Protein AF-A0A7S1PAN4-F1 (afdb_monomer)

Nearest PDB structures (foldseek):
  5nwa-assembly1_A-2  TM=8.758E-01  e=2.807E-17  Homo sapiens
  8uv1-assembly2_B  TM=8.733E-01  e=6.248E-17  Homo sapiens
  1rg2-assembly2_B  TM=8.601E-01  e=4.319E-17  Homo sapiens
  1rg1-assembly2_B  TM=8.625E-01  e=3.724E-16  Homo sapiens
  1rgt-assembly1_A  TM=8.377E-01  e=1.962E-15  Homo sapiens

Solvent-accessible surface area (backbone atoms only — not comparable to full-atom values): 18438 Å² total; per-residue (Å²): 107,48,89,70,56,54,74,83,36,42,30,38,41,39,35,26,55,47,77,38,60,69,59,50,42,70,64,22,58,54,62,39,71,17,54,35,39,40,39,40,30,38,42,40,91,85,42,75,76,29,37,55,48,46,52,49,50,45,51,48,42,44,69,59,28,34,70,55,68,19,49,70,46,78,44,60,41,82,66,67,81,98,56,93,71,76,49,70,60,28,38,37,39,35,36,36,97,62,29,36,35,48,33,42,40,71,45,49,50,40,71,70,45,72,67,81,51,95,66,55,76,48,75,50,78,25,43,50,57,62,96,85,54,83,76,68,82,30,77,50,10,54,50,36,52,51,48,53,33,52,53,49,61,68,45,46,90,51,76,62,53,49,60,55,56,69,48,37,41,36,47,78,51,90,62,78,82,76,49,74,71,80,89,50,89,75,94,52,95,59,77,100,46,80,72,81,59,82,71,41,44,66,32,41,61,46,19,46,22,54,54,38,32,75,40,83,69,67,83,67,60,88,78,50,66,50,77,47,74,57,55,57,52,62,82,41,39,52,70,57,51,43,54,53,46,24,26,75,46,20,24,52,93,40,74,74,37,74,62,83,57,52,56,35,39,35,39,70,44,73,66,56,34,53,72,38,97,59,18,63,70,54,44,76,73,46,50,67,53,78,74,32,55,27,35,32,35,84,90,80,72,46,73,40,72,62,63,91,77,25,74,38,68,60,79,60,49,50,102,85,65,49,118

Organism: NCBI:txid1169539

Mean predicted aligned error: 7.08 Å

Radius of gyration: 21.43 Å; Cα contacts (8 Å, |Δi|>4): 530; chains: 1; bounding box: 51×50×58 Å

Foldseek 3Di:
DQVALDDQFQEKEWEAADAPLVVVCVSRVSLLVHQEYEYEYQLDPPDPVSVVRLVVVVVSCCVRRVVSNHHYHRDYFDDDPPDPDTRHWTWMWTHDPFWIKTKGKNFGNDPVSPPFDDMDIDIDIFTFDDPPDDQLDDPQQVQQLVLVLVVCVLGDPNDCVNVVSVRTRSNVPPDHDAAAHPPDPDPDDDDPDPPPDPVQLNHDLSVLLVVQQPDDDDPPLLPDEAEAEDLAFDAAAPVVLQVSQQSVSAYVVRSGDGSPGHYAYEDADLVCQQPGPCHVVSNVSRHYDPNRQWYAYPVVRDTHGDPVRRYDHPDPQDVPGHD

Sequence (323 aa):
IRDVIDGPAEEMLICCMRFDLPWLVSECPVMQTMRHITILTGDTHNMPRRILRLESLRRSADDMLASSGATVAVEAVPLPKGTHSTFHPKLILLAYADRIRVCITSANFLYDEWWKKNQTVYVQDFPRKQEDGAELRSSLGEDMEDQLSAFIGATTKADDWCDKIKAFDYSTAIGQIVASVPSVEGNHVCSNKTVVGPSVNRWGHMRLRHLLRHQADPQNMADFSVVCQVSSIGSLDADWIEEFLSSLCSSGSHPQIKADIPWQLVLPTEHEVRTSLEGWPGGSSIKVARESLQIADKADKSERDLPRGALHRWGTHDVDGRQ

Secondary structure (DSSP, 8-state):
-TTTS-SS--EEEEEES-B-HHHHHHH-GGGGG-SEEEEEE---TTSHHHHHHHHHHHHHHHHHTGGGT-EEEEEEPPPPTTS-------EEEEE-SSEEEEEEESS-BSGGGGTSS---EEEEEEEBPPTTS-----HHHHHHHHHHHHHHHHHS--TTHHHHHHTB--TT--S---------TTTS--SSS---SGGGGGSHHHHHHHHHTTSPPPTTGGG--EEEE-SB---EEHHHHHHHHHHHT--SS-SS--S-S-EEEEE--HHHHHTSTT-GGGGGG-B--SGGGEEEETTTTEEEEPPTT-EEETT---TTS--

InterPro domains:
  IPR010347 Tyrosyl-DNA phosphodiesterase I [PF06087] (3-316)
  IPR010347 Tyrosyl-DNA phosphodiesterase I [PTHR12415] (1-291)

Structure (mmCIF, N/CA/C/O backbone):
data_AF-A0A7S1PAN4-F1
#
_entry.id   AF-A0A7S1PAN4-F1
#
loop_
_atom_site.group_PDB
_atom_site.id
_atom_site.type_symbol
_atom_site.label_atom_id
_atom_site.label_alt_id
_atom_site.label_comp_id
_atom_site.label_asym_id
_atom_site.label_entity_id
_atom_site.label_seq_id
_atom_site.pdbx_PDB_ins_code
_atom_site.Cartn_x
_atom_site.Cartn_y
_atom_site.Cartn_z
_atom_site.occupancy
_atom_site.B_iso_or_equiv
_atom_site.auth_seq_id
_atom_site.auth_comp_id
_atom_site.auth_asym_id
_atom_site.auth_atom_id
_atom_site.pdbx_PDB_model_num
ATOM 1 N N . ILE A 1 1 ? -13.439 -2.662 -1.481 1.00 95.25 1 ILE A N 1
ATOM 2 C CA . ILE A 1 1 ? -13.178 -1.912 -0.227 1.00 95.25 1 ILE A CA 1
ATOM 3 C C . ILE A 1 1 ? -14.200 -2.218 0.865 1.00 95.25 1 ILE A C 1
ATOM 5 O O . ILE A 1 1 ? -13.772 -2.423 1.993 1.00 95.25 1 ILE A O 1
ATOM 9 N N . ARG A 1 2 ? -15.502 -2.318 0.541 1.00 95.81 2 ARG A N 1
ATOM 10 C CA . ARG A 1 2 ? -16.558 -2.648 1.515 1.00 95.81 2 ARG A CA 1
ATOM 11 C C . ARG A 1 2 ? -16.276 -3.928 2.299 1.00 95.81 2 ARG A C 1
ATOM 13 O O . ARG A 1 2 ? -16.381 -3.906 3.506 1.00 95.81 2 ARG A O 1
ATOM 20 N N . ASP A 1 3 ? -15.786 -4.976 1.639 1.00 95.56 3 ASP A N 1
ATOM 21 C CA . ASP A 1 3 ? -15.448 -6.249 2.307 1.00 95.56 3 ASP A CA 1
ATOM 22 C C . ASP A 1 3 ? -14.248 -6.149 3.272 1.00 95.56 3 ASP A C 1
ATOM 24 O O . ASP A 1 3 ? -14.015 -7.028 4.101 1.00 95.56 3 ASP A O 1
ATOM 28 N N . VAL A 1 4 ? -13.447 -5.084 3.149 1.00 97.25 4 VAL A N 1
ATOM 29 C CA . VAL A 1 4 ? -12.265 -4.849 3.986 1.00 97.25 4 VAL A CA 1
ATOM 30 C C . VAL A 1 4 ? -12.638 -4.032 5.216 1.00 97.25 4 VAL A C 1
ATOM 32 O O . VAL A 1 4 ? -12.341 -4.463 6.330 1.00 97.25 4 VAL A O 1
ATOM 35 N N . ILE A 1 5 ? -13.267 -2.870 5.005 1.00 97.94 5 ILE A N 1
ATOM 36 C CA . ILE A 1 5 ? -13.736 -1.967 6.061 1.00 97.94 5 ILE A CA 1
ATOM 37 C C . ILE A 1 5 ? -15.179 -2.352 6.396 1.00 97.94 5 ILE A C 1
ATOM 39 O O . ILE A 1 5 ? -16.130 -1.725 5.933 1.00 97.94 5 ILE A O 1
ATOM 43 N N . ASP A 1 6 ? -15.307 -3.412 7.187 1.00 93.81 6 ASP A N 1
ATOM 44 C CA . ASP A 1 6 ? -16.585 -3.998 7.593 1.00 93.81 6 ASP A CA 1
ATOM 45 C C . ASP A 1 6 ? -16.545 -4.475 9.051 1.00 93.81 6 ASP A C 1
ATOM 47 O O . ASP A 1 6 ? -15.476 -4.609 9.658 1.00 93.81 6 ASP A O 1
ATOM 51 N N . GLY A 1 7 ? -17.716 -4.793 9.597 1.00 92.12 7 GLY A N 1
ATOM 52 C CA . GLY A 1 7 ? -17.899 -5.352 10.928 1.00 92.12 7 GLY A CA 1
ATOM 53 C C . GLY A 1 7 ? -17.675 -4.333 12.049 1.00 92.12 7 GLY A C 1
ATOM 54 O O . GLY A 1 7 ? -17.364 -3.174 11.794 1.00 92.12 7 GLY A O 1
ATOM 55 N N . PRO A 1 8 ? -17.811 -4.748 13.319 1.00 95.00 8 PRO A N 1
ATOM 56 C CA . PRO A 1 8 ? -17.758 -3.848 14.469 1.00 95.00 8 PRO A CA 1
ATOM 57 C C . PRO A 1 8 ? -16.310 -3.473 14.831 1.00 95.00 8 PRO A C 1
ATOM 59 O O . PRO A 1 8 ? -15.840 -3.754 15.932 1.00 95.00 8 PRO A O 1
ATOM 62 N N . ALA A 1 9 ? -15.568 -2.904 13.881 1.00 96.75 9 ALA A N 1
ATOM 63 C CA . ALA A 1 9 ? -14.262 -2.320 14.141 1.00 96.75 9 ALA A CA 1
ATOM 64 C C . ALA A 1 9 ? -14.441 -1.103 15.057 1.00 96.75 9 ALA A C 1
ATOM 66 O O . ALA A 1 9 ? -15.291 -0.246 14.819 1.00 96.75 9 ALA A O 1
ATOM 67 N N . GLU A 1 10 ? -13.645 -1.041 16.117 1.00 97.06 10 GLU A N 1
ATOM 68 C CA . GLU A 1 10 ? -13.692 0.041 17.095 1.00 97.06 10 GLU A CA 1
ATOM 69 C C . GLU A 1 10 ? -12.834 1.219 16.638 1.00 97.06 10 GLU A C 1
ATOM 71 O O . GLU A 1 10 ? -13.210 2.375 16.830 1.00 97.06 10 GLU A O 1
ATOM 76 N N . GLU A 1 11 ? -11.679 0.934 16.035 1.00 97.25 11 GLU A N 1
ATOM 77 C CA . GLU A 1 11 ? -10.699 1.950 15.655 1.00 97.25 11 GLU A CA 1
ATOM 78 C C . GLU A 1 11 ? -10.067 1.656 14.300 1.00 97.25 11 GLU A C 1
ATOM 80 O O . GLU A 1 11 ? -9.916 0.495 13.907 1.00 97.25 11 GLU A O 1
ATOM 85 N N . MET A 1 12 ? -9.644 2.711 13.603 1.00 97.75 12 MET A N 1
ATOM 86 C CA . MET A 1 12 ? -9.008 2.591 12.296 1.00 97.75 12 MET A CA 1
ATOM 87 C C . MET A 1 12 ? -7.803 3.515 12.145 1.00 97.75 12 MET A C 1
ATOM 89 O O . MET A 1 12 ? -7.895 4.707 12.422 1.00 97.75 12 MET A O 1
ATOM 93 N N . LEU A 1 13 ? -6.703 2.986 11.610 1.00 97.44 13 LEU A N 1
ATOM 94 C CA . LEU A 1 13 ? -5.655 3.779 10.975 1.00 97.44 13 LEU A CA 1
ATOM 95 C C . LEU A 1 13 ? -5.704 3.518 9.482 1.00 97.44 13 LEU A C 1
ATOM 97 O O . LEU A 1 13 ? -5.628 2.375 9.037 1.00 97.44 13 LEU A O 1
ATOM 101 N N . ILE A 1 14 ? -5.806 4.583 8.701 1.00 97.50 14 ILE A N 1
ATOM 102 C CA . ILE A 1 14 ? -5.807 4.512 7.246 1.00 97.50 14 ILE A CA 1
ATOM 103 C C . ILE A 1 14 ? -4.768 5.475 6.693 1.00 97.50 14 ILE A C 1
ATOM 105 O O . ILE A 1 14 ? -4.749 6.660 7.025 1.00 97.50 14 ILE A O 1
ATOM 109 N N . CYS A 1 15 ? -3.878 4.974 5.843 1.00 95.19 15 CYS A N 1
ATOM 110 C CA . CYS A 1 15 ? -2.859 5.791 5.208 1.00 95.19 15 CYS A CA 1
ATOM 111 C C . CYS A 1 15 ? -2.956 5.694 3.691 1.00 95.19 15 CYS A C 1
ATOM 113 O O . CYS A 1 15 ? -3.208 4.620 3.150 1.00 95.19 15 CYS A O 1
ATOM 115 N N . CYS A 1 16 ? -2.821 6.828 3.004 1.00 95.38 16 CYS A N 1
ATOM 116 C CA . CYS A 1 16 ? -2.840 6.885 1.546 1.00 95.38 16 CYS A CA 1
ATOM 117 C C . CYS A 1 16 ? -2.263 8.198 1.028 1.00 95.38 16 CYS A C 1
ATOM 119 O O . CYS A 1 16 ? -2.246 9.221 1.709 1.00 95.38 16 CYS A O 1
ATOM 121 N N . MET A 1 17 ? -1.872 8.205 -0.242 1.00 90.88 17 MET A N 1
ATOM 122 C CA . MET A 1 17 ? -1.506 9.434 -0.946 1.00 90.88 17 MET A CA 1
ATOM 123 C C . MET A 1 17 ? -2.719 10.317 -1.293 1.00 90.88 17 MET A C 1
ATOM 125 O O . MET A 1 17 ? -2.590 11.536 -1.405 1.00 90.88 17 MET A O 1
ATOM 129 N N . ARG A 1 18 ? -3.886 9.714 -1.550 1.00 92.56 18 ARG A N 1
ATOM 130 C CA . ARG A 1 18 ? -5.089 10.383 -2.061 1.00 92.56 18 ARG A CA 1
ATOM 131 C C . ARG A 1 18 ? -6.337 9.788 -1.422 1.00 92.56 18 ARG A C 1
ATOM 133 O O . ARG A 1 18 ? -6.465 8.570 -1.362 1.00 92.56 18 ARG A O 1
ATOM 140 N N . PHE A 1 19 ? -7.245 10.672 -1.022 1.00 95.69 19 PHE A N 1
ATOM 141 C CA . PHE A 1 19 ? -8.528 10.339 -0.418 1.00 95.69 19 PHE A CA 1
ATOM 142 C C . PHE A 1 19 ? -9.654 11.117 -1.098 1.00 95.69 19 PHE A C 1
ATOM 144 O O . PHE A 1 19 ? -9.526 12.321 -1.329 1.00 95.69 19 PHE A O 1
ATOM 151 N N . ASP A 1 20 ? -10.753 10.423 -1.350 1.00 96.56 20 ASP A N 1
ATOM 152 C CA . ASP A 1 20 ? -12.105 10.949 -1.478 1.00 96.56 20 ASP A CA 1
ATOM 153 C C . ASP A 1 20 ? -12.890 10.389 -0.288 1.00 96.56 20 ASP A C 1
ATOM 155 O O . ASP A 1 20 ? -13.402 9.268 -0.318 1.00 96.56 20 ASP A O 1
ATOM 159 N N . LEU A 1 21 ? -12.862 11.129 0.824 1.00 97.25 21 LEU A N 1
ATOM 160 C CA . LEU A 1 21 ? -13.450 10.666 2.077 1.00 97.25 21 LEU A CA 1
ATOM 161 C C . LEU A 1 21 ? -14.985 10.577 2.016 1.00 97.25 21 LEU A C 1
ATOM 163 O O . LEU A 1 21 ? -15.505 9.577 2.507 1.00 97.25 21 LEU A O 1
ATOM 167 N N . PRO A 1 22 ? -15.715 11.521 1.384 1.00 97.94 22 PRO A N 1
ATOM 168 C CA . PRO A 1 22 ? -17.153 11.367 1.176 1.00 97.94 22 PRO A CA 1
ATOM 169 C C . PRO A 1 22 ? -17.536 10.080 0.453 1.00 97.94 22 PRO A C 1
ATOM 171 O O . PRO A 1 22 ? -18.434 9.368 0.906 1.00 97.94 22 PRO A O 1
ATOM 174 N N . TRP A 1 23 ? -16.827 9.744 -0.628 1.00 97.94 23 TRP A N 1
ATOM 175 C CA . TRP A 1 23 ? -17.025 8.468 -1.305 1.00 97.94 23 TRP A CA 1
ATOM 176 C C . TRP A 1 23 ? -16.707 7.285 -0.383 1.00 97.94 23 TRP A C 1
ATOM 178 O O . TRP A 1 23 ? -17.530 6.384 -0.241 1.00 97.94 23 TRP A O 1
ATOM 188 N N . LEU A 1 24 ? -15.550 7.298 0.285 1.00 98.06 24 LEU A N 1
ATOM 189 C CA . LEU A 1 24 ? -15.124 6.187 1.137 1.00 98.06 24 LEU A CA 1
ATOM 190 C C . LEU A 1 24 ? -16.111 5.917 2.286 1.00 98.06 24 LEU A C 1
ATOM 192 O O . LEU A 1 24 ? -16.438 4.762 2.538 1.00 98.06 24 LEU A O 1
ATOM 196 N N . VAL A 1 25 ? -16.622 6.960 2.946 1.00 97.88 25 VAL A N 1
ATOM 197 C CA . VAL A 1 25 ? -17.630 6.828 4.014 1.00 97.88 25 VAL A CA 1
ATOM 198 C C . VAL A 1 25 ? -18.965 6.341 3.456 1.00 97.88 25 VAL A C 1
ATOM 200 O O . VAL A 1 25 ? -19.621 5.514 4.081 1.00 97.88 25 VAL A O 1
ATOM 203 N N . SER A 1 26 ? -19.359 6.798 2.263 1.00 97.50 26 SER A N 1
ATOM 204 C CA . SER A 1 26 ? -20.557 6.286 1.589 1.00 97.50 26 SER A CA 1
ATOM 205 C C . SER A 1 26 ? -20.443 4.796 1.253 1.00 97.50 26 SER A C 1
ATOM 207 O O . SER A 1 26 ? -21.444 4.083 1.296 1.00 97.50 26 SER A O 1
ATOM 209 N N . GLU A 1 27 ? -19.254 4.325 0.877 1.00 97.56 27 GLU A N 1
ATOM 210 C CA . GLU A 1 27 ? -18.999 2.911 0.591 1.00 97.56 27 GLU A CA 1
ATOM 211 C C . GLU A 1 27 ? -18.887 2.076 1.868 1.00 97.56 27 GLU A C 1
ATOM 213 O O . GLU A 1 27 ? -19.350 0.936 1.892 1.00 97.56 27 GLU A O 1
ATOM 218 N N . CYS A 1 28 ? -18.316 2.650 2.928 1.00 97.81 28 CYS A N 1
ATOM 219 C CA . CYS A 1 28 ? -18.052 1.987 4.201 1.00 97.81 28 CYS A CA 1
ATOM 220 C C . CYS A 1 28 ? -18.692 2.757 5.378 1.00 97.81 28 CYS A C 1
ATOM 222 O O . CYS A 1 28 ? -17.966 3.328 6.200 1.00 97.81 28 CYS A O 1
ATOM 224 N N . PRO A 1 29 ? -20.037 2.755 5.521 1.00 96.56 29 PRO A N 1
ATOM 225 C CA . PRO A 1 29 ? -20.727 3.523 6.566 1.00 96.56 29 PRO A CA 1
ATOM 226 C C . PRO A 1 29 ? -20.305 3.160 7.994 1.00 96.56 29 PRO A C 1
ATOM 228 O O . PRO A 1 29 ? -20.425 3.973 8.904 1.00 96.56 29 PRO A O 1
ATOM 231 N N . VAL A 1 30 ? -19.757 1.957 8.191 1.00 96.75 30 VAL A N 1
ATOM 232 C CA . VAL A 1 30 ? -19.222 1.491 9.477 1.00 96.75 30 VAL A CA 1
ATOM 233 C C . VAL A 1 30 ? -18.104 2.379 10.033 1.00 96.75 30 VAL A C 1
ATOM 235 O O . VAL A 1 30 ? -17.879 2.415 11.237 1.00 96.75 30 VAL A O 1
ATOM 238 N N . MET A 1 31 ? -17.443 3.178 9.190 1.00 97.94 31 MET A N 1
ATOM 239 C CA . MET A 1 31 ? -16.504 4.201 9.659 1.00 97.94 31 MET A CA 1
ATOM 240 C C . MET A 1 31 ? -17.164 5.185 10.636 1.00 97.94 31 MET A C 1
ATOM 242 O O . MET A 1 31 ? -16.515 5.661 11.559 1.00 97.94 31 MET A O 1
ATOM 246 N N . GLN A 1 32 ? -18.460 5.462 10.486 1.00 97.06 32 GLN A N 1
ATOM 247 C CA . GLN A 1 32 ? -19.187 6.386 11.361 1.00 97.06 32 GLN A CA 1
ATOM 248 C C . GLN A 1 32 ? -19.516 5.787 12.735 1.00 97.06 32 GLN A C 1
ATOM 250 O O . GLN A 1 32 ? -19.945 6.515 13.623 1.00 97.06 32 GLN A O 1
ATOM 255 N N . THR A 1 33 ? -19.319 4.477 12.927 1.00 96.69 33 THR A N 1
ATOM 256 C CA . THR A 1 33 ? -19.544 3.802 14.216 1.00 96.69 33 THR A CA 1
ATOM 257 C C . THR A 1 33 ? -18.261 3.622 15.028 1.00 96.69 33 THR A C 1
ATOM 259 O O . THR A 1 33 ? -18.319 3.148 16.160 1.00 96.6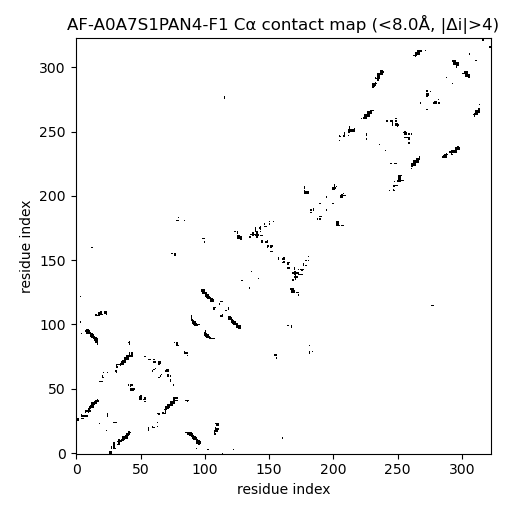9 33 THR A O 1
ATOM 262 N N . MET A 1 34 ? -17.101 3.958 14.457 1.00 97.44 34 MET A N 1
ATOM 263 C CA . MET A 1 34 ? -15.799 3.817 15.111 1.00 97.44 34 MET A CA 1
ATOM 264 C C . MET A 1 34 ? -15.589 4.917 16.154 1.00 97.44 34 MET A C 1
ATOM 266 O O . MET A 1 34 ? -15.971 6.066 15.948 1.00 97.44 34 MET A O 1
ATOM 270 N N . ARG A 1 35 ? -14.915 4.593 17.261 1.00 96.62 35 ARG A N 1
ATOM 271 C CA . ARG A 1 35 ? -14.595 5.574 18.312 1.00 96.62 35 ARG A CA 1
ATOM 272 C C . ARG A 1 35 ? -13.376 6.432 17.977 1.00 96.62 35 ARG A C 1
ATOM 274 O O . ARG A 1 35 ? -13.271 7.551 18.474 1.00 96.62 35 ARG A O 1
ATOM 281 N N . HIS A 1 36 ? -12.444 5.908 17.180 1.00 96.00 36 HIS A N 1
ATOM 282 C CA . HIS A 1 36 ? -11.197 6.593 16.850 1.00 96.00 36 HIS A CA 1
ATOM 283 C C . HIS A 1 36 ? -10.741 6.287 15.421 1.00 96.00 36 HIS A C 1
ATOM 285 O O . HIS A 1 36 ? -10.669 5.124 15.022 1.00 96.00 36 HIS A O 1
ATOM 291 N N . ILE A 1 37 ? -10.429 7.331 14.650 1.00 97.12 37 ILE A N 1
ATOM 292 C CA . ILE A 1 37 ? -9.931 7.209 13.278 1.00 97.12 37 ILE A CA 1
ATOM 293 C C . ILE A 1 37 ? -8.698 8.095 13.083 1.00 97.12 37 ILE A C 1
ATOM 295 O O . ILE A 1 37 ? -8.768 9.317 13.192 1.00 97.12 37 ILE A O 1
ATOM 299 N N . THR A 1 38 ? -7.581 7.482 12.704 1.00 96.19 38 THR A N 1
ATOM 300 C CA . THR A 1 38 ? -6.344 8.165 12.316 1.00 96.19 38 THR A CA 1
ATOM 301 C C . THR A 1 38 ? -6.168 8.092 10.798 1.00 96.19 38 THR A C 1
ATOM 303 O O . THR A 1 38 ? -6.075 7.010 10.221 1.00 96.19 38 THR A O 1
ATOM 306 N N . ILE A 1 39 ? -6.095 9.242 10.130 1.00 96.12 39 ILE A N 1
ATOM 307 C CA . ILE A 1 39 ? -5.879 9.372 8.687 1.00 96.12 39 ILE A CA 1
ATOM 308 C C . ILE A 1 39 ? -4.489 9.963 8.443 1.00 96.12 39 ILE A C 1
ATOM 310 O O . ILE A 1 39 ? -4.237 11.125 8.762 1.00 96.12 39 ILE A O 1
ATOM 314 N N . LEU A 1 40 ? -3.601 9.184 7.826 1.00 94.44 40 LEU A N 1
ATOM 315 C CA . LEU A 1 40 ? -2.251 9.618 7.459 1.00 94.44 40 LEU A CA 1
ATOM 316 C C . LEU A 1 40 ? -2.168 9.918 5.956 1.00 94.44 40 LEU A C 1
ATOM 318 O O . LEU A 1 40 ? -2.508 9.077 5.119 1.00 94.44 40 LEU A O 1
ATOM 322 N N . THR A 1 41 ? -1.681 11.106 5.595 1.00 92.38 41 THR A N 1
ATOM 323 C CA . THR A 1 41 ? -1.583 11.544 4.194 1.00 92.38 41 THR A CA 1
ATOM 324 C C . THR A 1 41 ? -0.227 12.140 3.831 1.00 92.38 41 THR A C 1
ATOM 326 O O . THR A 1 41 ? 0.471 12.727 4.653 1.00 92.38 41 THR A O 1
ATOM 329 N N . GLY A 1 42 ? 0.139 12.013 2.554 1.00 84.75 42 GLY A N 1
ATOM 330 C CA . GLY A 1 42 ? 1.328 12.631 1.962 1.00 84.75 42 GLY A CA 1
ATOM 331 C C . GLY A 1 42 ? 1.163 14.077 1.521 1.00 84.75 42 GLY A C 1
ATOM 332 O O . GLY A 1 42 ? 2.112 14.665 0.995 1.00 84.75 42 GLY A O 1
ATOM 333 N N . ASP A 1 43 ? -0.038 14.640 1.643 1.00 82.88 43 ASP A N 1
ATOM 334 C CA . ASP A 1 43 ? -0.288 16.019 1.247 1.00 82.88 43 ASP A CA 1
ATOM 335 C C . ASP A 1 43 ? 0.361 16.987 2.247 1.00 82.88 43 ASP A C 1
ATOM 337 O O . ASP A 1 43 ? -0.092 17.186 3.368 1.00 82.88 43 ASP A O 1
ATOM 341 N N . THR A 1 44 ? 1.475 17.576 1.816 1.00 71.69 44 THR A N 1
ATOM 342 C CA . THR A 1 44 ? 2.343 18.446 2.612 1.00 71.69 44 THR A CA 1
ATOM 343 C C . THR A 1 44 ? 1.929 19.917 2.581 1.00 71.69 44 THR A C 1
ATOM 345 O O . THR A 1 44 ? 1.318 20.410 1.631 1.00 71.69 44 THR A O 1
ATOM 348 N N . HIS A 1 45 ? 2.399 20.671 3.576 1.00 66.50 45 HIS A N 1
ATOM 349 C CA . HIS A 1 45 ? 2.166 22.114 3.723 1.00 66.50 45 HIS A CA 1
ATOM 350 C C . HIS A 1 45 ? 2.974 23.021 2.773 1.00 66.50 45 HIS A C 1
ATOM 352 O O . HIS A 1 45 ? 3.011 24.230 2.966 1.00 66.50 45 HIS A O 1
ATOM 358 N N . ASN A 1 46 ? 3.673 22.473 1.776 1.00 72.00 46 ASN A N 1
ATOM 359 C CA . ASN A 1 46 ? 4.633 23.231 0.959 1.00 72.00 46 ASN A CA 1
ATOM 360 C C . ASN A 1 46 ? 4.149 23.550 -0.464 1.00 72.00 46 ASN A C 1
ATOM 362 O O . ASN A 1 46 ? 4.824 24.290 -1.171 1.00 72.00 46 ASN A O 1
ATOM 366 N N . MET A 1 47 ? 2.999 23.017 -0.891 1.00 79.88 47 MET A N 1
ATOM 367 C CA . MET A 1 47 ? 2.430 23.271 -2.219 1.00 79.88 47 MET A CA 1
ATOM 368 C C . MET A 1 47 ? 0.957 23.677 -2.082 1.00 79.88 47 MET A C 1
ATOM 370 O O . MET A 1 47 ? 0.198 22.908 -1.488 1.00 79.88 47 MET A O 1
ATOM 374 N N . PRO A 1 48 ? 0.494 24.796 -2.682 1.00 86.38 48 PRO A N 1
ATOM 375 C CA . PRO A 1 48 ? -0.884 25.281 -2.519 1.00 86.38 48 PRO A CA 1
ATOM 376 C C . PRO A 1 48 ? -1.960 24.220 -2.792 1.00 86.38 48 PRO A C 1
ATOM 378 O O . PRO A 1 48 ? -2.883 24.036 -2.006 1.00 86.38 48 PRO A O 1
ATOM 381 N N . ARG A 1 49 ? -1.797 23.429 -3.863 1.00 87.50 49 ARG A N 1
ATOM 382 C CA . ARG A 1 49 ? -2.727 22.334 -4.200 1.00 87.50 49 ARG A CA 1
ATOM 383 C C . ARG A 1 49 ? -2.729 21.178 -3.190 1.00 87.50 49 ARG A C 1
ATOM 385 O O . ARG A 1 49 ? -3.702 20.436 -3.142 1.00 87.50 49 ARG A O 1
ATOM 392 N N . ARG A 1 50 ? -1.635 20.952 -2.456 1.00 88.25 50 ARG A N 1
ATOM 393 C CA . ARG A 1 50 ? -1.553 19.924 -1.400 1.00 88.25 50 ARG A CA 1
ATOM 394 C C . ARG A 1 50 ? -2.182 20.437 -0.105 1.00 88.25 50 ARG A C 1
ATOM 396 O O . ARG A 1 50 ? -2.971 19.717 0.487 1.00 88.25 50 ARG A O 1
ATOM 403 N N . ILE A 1 51 ? -1.937 21.704 0.241 1.00 90.00 51 ILE A N 1
ATOM 404 C CA . ILE A 1 51 ? -2.562 22.382 1.389 1.00 90.00 51 ILE A CA 1
ATOM 405 C C . ILE A 1 51 ? -4.089 22.329 1.281 1.00 90.00 51 ILE A C 1
ATOM 407 O O . ILE A 1 51 ? -4.748 21.821 2.181 1.00 90.00 51 ILE A O 1
ATOM 411 N N . LEU A 1 52 ? -4.647 22.755 0.142 1.00 92.44 52 LEU A N 1
ATOM 412 C CA . LEU A 1 52 ? -6.100 22.756 -0.065 1.00 92.44 52 LEU A CA 1
ATOM 413 C C . LEU A 1 52 ? -6.713 21.352 0.020 1.00 92.44 52 LEU A C 1
ATOM 415 O O . LEU A 1 52 ? -7.821 21.193 0.530 1.00 92.44 52 LEU A O 1
ATOM 419 N N . ARG A 1 53 ? -6.002 20.324 -0.464 1.00 92.94 53 ARG A N 1
ATOM 420 C CA . ARG A 1 53 ? -6.457 18.929 -0.360 1.00 92.94 53 ARG A CA 1
ATOM 421 C C . ARG A 1 53 ? -6.435 18.428 1.080 1.00 92.94 53 ARG A C 1
ATOM 423 O O . ARG A 1 53 ? -7.414 17.822 1.501 1.00 92.94 53 ARG A O 1
ATOM 430 N N . LEU A 1 54 ? -5.386 18.733 1.843 1.00 93.62 54 LEU A N 1
ATOM 431 C CA . LEU A 1 54 ? -5.309 18.400 3.266 1.00 93.62 54 LEU A CA 1
ATOM 432 C C . LEU A 1 54 ? -6.424 19.087 4.071 1.00 93.62 54 LEU A C 1
ATOM 434 O O . LEU A 1 54 ? -7.074 18.447 4.892 1.00 93.62 54 LEU A O 1
ATOM 438 N N . GLU A 1 55 ? -6.684 20.369 3.817 1.00 94.44 55 GLU A N 1
ATOM 439 C CA . GLU A 1 55 ? -7.783 21.099 4.460 1.00 94.44 55 GLU A CA 1
ATOM 440 C C . GLU A 1 55 ? -9.156 20.531 4.087 1.00 94.44 55 GLU A C 1
ATOM 442 O O . GLU A 1 55 ? -10.030 20.417 4.942 1.00 94.44 55 GLU A O 1
ATOM 447 N N . SER A 1 56 ? -9.356 20.150 2.822 1.00 95.50 56 SER A N 1
ATOM 448 C CA . SER A 1 56 ? -10.597 19.506 2.379 1.00 95.50 56 SER A CA 1
ATOM 449 C C . SER A 1 56 ? -10.806 18.146 3.039 1.00 95.50 56 SER A C 1
ATOM 451 O O . SER A 1 56 ? -11.932 17.813 3.406 1.00 95.50 56 SER A O 1
ATOM 453 N N . LEU A 1 57 ? -9.730 17.371 3.198 1.00 96.69 57 LEU A N 1
ATOM 454 C CA . LEU A 1 57 ? -9.763 16.084 3.882 1.00 96.69 57 LEU A CA 1
ATOM 455 C C . LEU A 1 57 ? -10.126 16.258 5.359 1.00 96.69 57 LEU A C 1
ATOM 457 O O . LEU A 1 57 ? -11.004 15.554 5.840 1.00 96.69 57 LEU A O 1
ATOM 461 N N . ARG A 1 58 ? -9.517 17.238 6.043 1.00 96.44 58 ARG A N 1
ATOM 462 C CA . ARG A 1 58 ? -9.849 17.601 7.431 1.00 96.44 58 ARG A CA 1
ATOM 463 C C . ARG A 1 58 ? -11.317 17.973 7.594 1.00 96.44 58 ARG A C 1
ATOM 465 O O . ARG A 1 58 ? -11.995 17.354 8.397 1.00 96.44 58 ARG A O 1
ATOM 472 N N . ARG A 1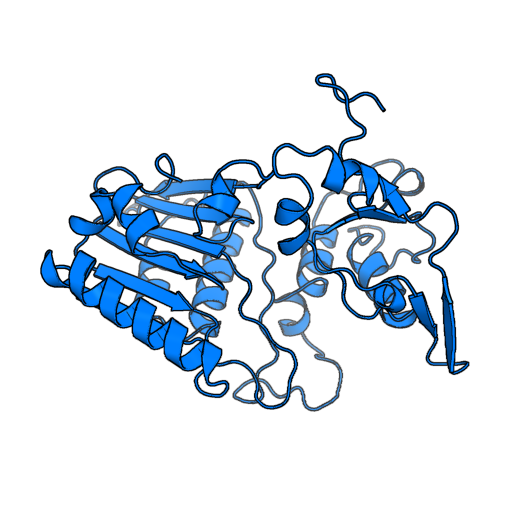 59 ? -11.827 18.887 6.762 1.00 97.38 59 ARG A N 1
ATOM 473 C CA . ARG A 1 59 ? -13.251 19.265 6.791 1.00 97.38 59 ARG A CA 1
ATOM 474 C C . ARG A 1 59 ? -14.173 18.065 6.584 1.00 97.38 59 ARG A C 1
ATOM 476 O O . ARG A 1 59 ? -15.104 17.881 7.348 1.00 97.38 59 ARG A O 1
ATOM 483 N N . SER A 1 60 ? -13.880 17.216 5.597 1.00 97.69 60 SER A N 1
ATOM 484 C CA . SER A 1 60 ? -14.697 16.018 5.341 1.00 97.69 60 SER A CA 1
ATOM 485 C C . SER A 1 60 ? -14.665 15.041 6.522 1.00 97.69 60 SER A C 1
ATOM 487 O O . SER A 1 60 ? -15.665 14.397 6.821 1.00 97.69 60 SER A O 1
ATOM 489 N N . ALA A 1 61 ? -13.517 14.921 7.193 1.00 97.50 61 ALA A N 1
ATOM 490 C CA . ALA A 1 61 ? -13.359 14.075 8.367 1.00 97.50 61 ALA A CA 1
ATOM 491 C C . ALA A 1 61 ? -14.156 14.623 9.561 1.00 97.50 61 ALA A C 1
ATOM 493 O O . ALA A 1 61 ? -14.870 13.863 10.215 1.00 97.50 61 ALA A O 1
ATOM 494 N N . ASP A 1 62 ? -14.111 15.936 9.786 1.00 96.81 62 ASP A N 1
ATOM 495 C CA . ASP A 1 62 ? -14.899 16.599 10.826 1.00 96.81 62 ASP A CA 1
ATOM 496 C C . ASP A 1 62 ? -16.409 16.441 10.563 1.00 96.81 62 ASP A C 1
ATOM 498 O O . ASP A 1 62 ? -17.158 15.991 11.433 1.00 96.81 62 ASP A O 1
ATOM 502 N N . ASP A 1 63 ? -16.845 16.735 9.335 1.00 96.88 63 ASP A N 1
ATOM 503 C CA . ASP A 1 63 ? -18.258 16.765 8.949 1.00 96.88 63 ASP A CA 1
ATOM 504 C C . ASP A 1 63 ? -18.914 15.379 8.938 1.00 96.88 63 ASP A C 1
ATOM 506 O O . ASP A 1 63 ? -20.113 15.273 9.202 1.00 96.88 63 ASP A O 1
ATOM 510 N N . MET A 1 64 ? -18.168 14.316 8.620 1.00 96.88 64 MET A N 1
ATOM 511 C CA . MET A 1 64 ? -18.741 12.978 8.403 1.00 96.88 64 MET A CA 1
ATOM 512 C C . MET A 1 64 ? -18.412 11.968 9.499 1.00 96.88 64 MET A C 1
ATOM 514 O O . MET A 1 64 ? -19.203 11.050 9.726 1.00 96.88 64 MET A O 1
ATOM 518 N N . LEU A 1 65 ? -17.255 12.102 10.151 1.00 97.00 65 LEU A N 1
ATOM 519 C CA . LEU A 1 65 ? -16.761 11.140 11.138 1.00 97.00 65 LEU A CA 1
ATOM 520 C C . LEU A 1 65 ? -16.801 11.733 12.549 1.00 97.00 65 LEU A C 1
ATOM 522 O O . LEU A 1 65 ? -17.424 11.144 13.431 1.00 97.00 65 LEU A O 1
ATOM 526 N N . ALA A 1 66 ? -16.218 12.917 12.763 1.00 93.81 66 ALA A N 1
ATOM 527 C CA . ALA A 1 66 ? -16.208 13.531 14.093 1.00 93.81 66 ALA A CA 1
ATOM 528 C C . ALA A 1 66 ? -17.615 13.943 14.551 1.00 93.81 66 ALA A C 1
ATOM 530 O O . ALA A 1 66 ? -17.990 13.720 15.702 1.00 93.81 66 ALA A O 1
ATOM 531 N N . SER A 1 67 ? -18.439 14.452 13.631 1.00 92.81 67 SER A N 1
ATOM 532 C CA . SER A 1 67 ? -19.864 14.733 13.863 1.00 92.81 67 SER A CA 1
ATOM 533 C C . SER A 1 67 ? -20.677 13.497 14.284 1.00 92.81 67 SER A C 1
ATOM 535 O O . SER A 1 67 ? -21.704 13.641 14.946 1.00 92.81 67 SER A O 1
ATOM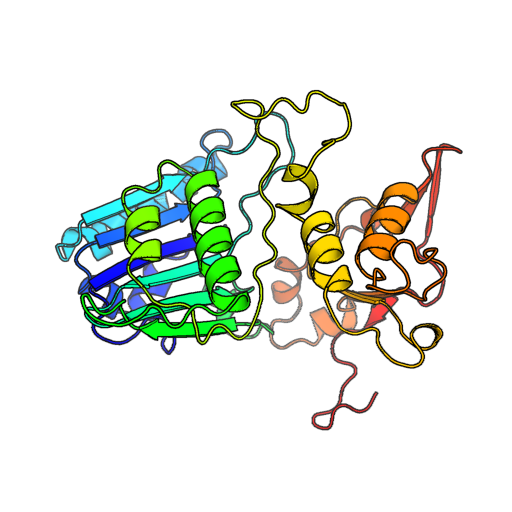 537 N N . SER A 1 68 ? -20.200 12.292 13.948 1.00 92.25 68 SER A N 1
ATOM 538 C CA . SER A 1 68 ? -20.801 11.009 14.339 1.00 92.25 68 SER A CA 1
ATOM 539 C C . SER A 1 68 ? -20.315 10.511 15.710 1.00 92.25 68 SER A C 1
ATOM 541 O O . SER A 1 68 ? -20.748 9.459 16.170 1.00 92.25 68 SER A O 1
ATOM 543 N N . GLY A 1 69 ? -19.445 11.270 16.389 1.00 93.38 69 GLY A N 1
ATOM 544 C CA . GLY A 1 69 ? -18.931 10.965 17.727 1.00 93.38 69 GLY A CA 1
ATOM 545 C C . GLY A 1 69 ? -17.535 10.335 17.758 1.00 93.38 69 GLY A C 1
ATOM 546 O O . GLY A 1 69 ? -17.045 10.037 18.847 1.00 93.38 69 GLY A O 1
ATOM 547 N N . ALA A 1 70 ? -16.883 10.145 16.607 1.00 94.81 70 ALA A N 1
ATOM 548 C CA . ALA A 1 70 ? -15.516 9.636 16.547 1.00 94.81 70 ALA A CA 1
ATOM 549 C C . ALA A 1 70 ? -14.493 10.713 16.948 1.00 94.81 70 ALA A C 1
ATOM 551 O O . ALA A 1 70 ? -14.598 11.873 16.550 1.00 94.81 70 ALA A O 1
ATOM 552 N N . THR A 1 71 ? -13.430 10.323 17.647 1.00 95.88 71 THR A N 1
ATOM 553 C CA . THR A 1 71 ? -12.203 11.131 17.689 1.00 95.88 71 THR A CA 1
ATOM 554 C C . THR A 1 71 ? -11.458 10.926 16.373 1.00 95.88 71 THR A C 1
ATOM 556 O O . THR A 1 71 ? -11.159 9.788 16.011 1.00 95.88 71 THR A O 1
ATOM 559 N N . VAL A 1 72 ? -11.155 12.002 15.643 1.00 95.94 72 VAL A N 1
ATOM 560 C CA . VAL A 1 72 ? -10.527 11.901 14.318 1.00 95.94 72 VAL A CA 1
ATOM 561 C C . VAL A 1 72 ? -9.249 12.726 14.253 1.00 95.94 72 VAL A C 1
ATOM 563 O O . VAL A 1 72 ? -9.253 13.919 14.545 1.00 95.94 72 VAL A O 1
ATOM 566 N N . ALA A 1 73 ? -8.158 12.093 13.829 1.00 93.75 73 ALA A N 1
ATOM 567 C CA . ALA A 1 73 ? -6.873 12.739 13.597 1.00 93.75 73 ALA A CA 1
ATOM 568 C C . ALA A 1 73 ? -6.520 12.667 12.109 1.00 93.75 73 ALA A C 1
ATOM 570 O O . ALA A 1 73 ? -6.474 11.584 11.532 1.00 93.75 73 ALA A O 1
ATOM 571 N N . VAL A 1 74 ? -6.255 13.814 11.475 1.00 94.31 74 VAL A N 1
ATOM 572 C CA . VAL A 1 74 ? -5.791 13.882 10.077 1.00 94.31 74 VAL A CA 1
ATOM 573 C C . VAL A 1 74 ? -4.401 14.510 10.025 1.00 94.31 74 VAL A C 1
ATOM 575 O O . VAL A 1 74 ? -4.239 15.739 10.121 1.00 94.31 74 VAL A O 1
ATOM 578 N N . GLU A 1 75 ? -3.397 13.659 9.830 1.00 90.44 75 GLU A N 1
ATOM 579 C CA . GLU A 1 75 ? -1.987 14.024 9.905 1.00 90.44 75 GLU A CA 1
ATOM 580 C C . GLU A 1 75 ? -1.291 13.954 8.546 1.00 90.44 75 GLU A C 1
ATOM 582 O O . GLU A 1 75 ? -1.394 12.979 7.799 1.00 90.44 75 GLU A O 1
ATOM 587 N N . ALA A 1 76 ? -0.533 15.006 8.241 1.00 89.31 76 ALA A N 1
ATOM 588 C CA . ALA A 1 76 ? 0.387 15.003 7.118 1.00 89.31 76 ALA A CA 1
ATOM 589 C C . ALA A 1 76 ? 1.722 14.393 7.559 1.00 89.31 76 ALA A C 1
ATOM 591 O O . ALA A 1 76 ? 2.368 14.898 8.479 1.00 89.31 76 ALA A O 1
ATOM 592 N N . VAL A 1 77 ? 2.154 13.337 6.874 1.00 88.06 77 VAL A N 1
ATOM 593 C CA . VAL A 1 77 ? 3.426 12.666 7.149 1.00 88.06 77 VAL A CA 1
ATOM 594 C C . VAL A 1 77 ? 4.591 13.594 6.762 1.00 88.06 77 VAL A C 1
ATOM 596 O O . VAL A 1 77 ? 4.612 14.107 5.636 1.00 88.06 77 VAL A O 1
ATOM 599 N N . PRO A 1 78 ? 5.575 13.841 7.650 1.00 79.75 78 PRO A N 1
ATOM 600 C CA . PRO A 1 78 ? 6.768 14.611 7.335 1.00 79.75 78 PRO A CA 1
ATOM 601 C C . PRO A 1 78 ? 7.563 13.941 6.213 1.00 79.75 78 PRO A C 1
ATOM 603 O O . PRO A 1 78 ? 8.079 12.835 6.352 1.00 79.75 78 PRO A O 1
ATOM 606 N N . LEU A 1 79 ? 7.701 14.649 5.094 1.00 81.88 79 LEU A N 1
ATOM 607 C CA . LEU A 1 79 ? 8.554 14.243 3.981 1.00 81.88 79 LEU A CA 1
ATOM 608 C C . LEU A 1 79 ? 9.848 15.072 3.975 1.00 81.88 79 LEU A C 1
ATOM 610 O O . LEU A 1 79 ? 9.791 16.276 4.259 1.00 81.88 79 LEU A O 1
ATOM 614 N N . PRO A 1 80 ? 11.007 14.481 3.616 1.00 79.62 80 PRO A N 1
ATOM 615 C CA . PRO A 1 80 ? 12.265 15.216 3.530 1.00 79.62 80 PRO A CA 1
ATOM 616 C C . PRO A 1 80 ? 12.163 16.433 2.601 1.00 79.62 80 PRO A C 1
ATOM 618 O O . PRO A 1 80 ? 11.767 16.324 1.435 1.00 79.62 80 PRO A O 1
ATOM 621 N N . LYS A 1 81 ? 12.526 17.613 3.118 1.00 75.38 81 LYS A N 1
ATOM 622 C CA . LYS A 1 81 ? 12.487 18.874 2.361 1.00 75.38 81 LYS A CA 1
ATOM 623 C C . LYS A 1 81 ? 13.511 18.854 1.224 1.00 75.38 81 LYS A C 1
ATOM 625 O O . LYS A 1 81 ? 14.588 18.295 1.372 1.00 75.38 81 LYS A O 1
ATOM 630 N N . GLY A 1 82 ? 13.181 19.498 0.103 1.00 70.38 82 GLY A N 1
ATOM 631 C CA . GLY A 1 82 ? 14.093 19.610 -1.044 1.00 70.38 82 GLY A CA 1
ATOM 632 C C . GLY A 1 82 ? 14.298 18.310 -1.829 1.00 70.38 82 GLY A C 1
ATOM 633 O O . GLY A 1 82 ? 15.172 18.257 -2.684 1.00 70.38 82 GLY A O 1
ATOM 634 N N . THR A 1 83 ? 13.494 17.277 -1.562 1.00 74.38 83 THR A N 1
ATOM 635 C CA . THR A 1 83 ? 13.538 15.995 -2.278 1.00 74.38 83 THR A CA 1
ATOM 636 C C . THR A 1 83 ? 12.264 15.775 -3.095 1.00 74.38 83 THR A C 1
ATOM 638 O O . THR A 1 83 ? 11.231 16.400 -2.844 1.00 74.38 83 THR A O 1
ATOM 641 N N . HIS A 1 84 ? 12.305 14.829 -4.035 1.00 80.81 84 HIS A N 1
ATOM 642 C CA . HIS A 1 84 ? 11.132 14.354 -4.780 1.00 80.81 84 HIS A CA 1
ATOM 643 C C . HIS A 1 84 ? 10.345 13.251 -4.032 1.00 80.81 84 HIS A C 1
ATOM 645 O O . HIS A 1 84 ? 9.646 12.450 -4.650 1.00 80.81 84 HIS A O 1
ATOM 651 N N . SER A 1 85 ? 10.451 13.194 -2.696 1.00 83.62 85 SER A N 1
ATOM 652 C CA . SER A 1 85 ? 9.813 12.162 -1.866 1.00 83.62 85 SER A CA 1
ATOM 653 C C . SER A 1 85 ? 8.283 12.228 -1.902 1.00 83.62 85 SER A C 1
ATOM 655 O O . SER A 1 85 ? 7.684 13.304 -1.970 1.00 83.62 85 SER A O 1
ATOM 657 N N . THR A 1 86 ? 7.643 11.062 -1.794 1.00 88.12 86 THR A N 1
ATOM 658 C CA . THR A 1 86 ? 6.181 10.909 -1.759 1.00 88.12 86 THR A CA 1
ATOM 659 C C . THR A 1 86 ? 5.780 9.886 -0.698 1.00 88.12 86 THR A C 1
ATOM 661 O O . THR A 1 86 ? 6.379 8.817 -0.615 1.00 88.12 86 THR A O 1
ATOM 664 N N . PHE A 1 87 ? 4.730 10.174 0.075 1.00 91.75 87 PHE A N 1
ATOM 665 C CA . PHE A 1 87 ? 4.075 9.173 0.920 1.00 91.75 87 PHE A CA 1
ATOM 666 C C . PHE A 1 87 ? 3.110 8.345 0.058 1.00 91.75 87 PHE A C 1
ATOM 668 O O . PHE A 1 87 ? 1.970 8.735 -0.192 1.00 91.75 87 PHE A O 1
ATOM 675 N N . HIS A 1 88 ? 3.622 7.241 -0.481 1.00 94.38 88 HIS A N 1
ATOM 676 C CA . HIS A 1 88 ? 2.895 6.321 -1.357 1.00 94.38 88 HIS A CA 1
ATOM 677 C C . HIS A 1 88 ? 2.151 5.134 -0.692 1.00 94.38 88 HIS A C 1
ATOM 679 O O . HIS A 1 88 ? 1.291 4.568 -1.379 1.00 94.38 88 HIS A O 1
ATOM 685 N N . PRO A 1 89 ? 2.434 4.720 0.566 1.00 95.69 89 PRO A N 1
ATOM 686 C CA . PRO A 1 89 ? 1.766 3.581 1.204 1.00 95.69 89 PRO A CA 1
ATOM 687 C C . PRO A 1 89 ? 0.239 3.675 1.173 1.00 95.69 89 PRO A C 1
ATOM 689 O O . PRO A 1 89 ? -0.311 4.772 1.261 1.00 95.69 89 PRO A O 1
ATOM 692 N N . LYS A 1 90 ? -0.421 2.518 1.041 1.00 97.75 90 LYS A N 1
ATOM 693 C CA . LYS A 1 90 ? -1.869 2.352 1.206 1.00 97.75 90 LYS A CA 1
ATOM 694 C C . LYS A 1 90 ? -2.118 1.195 2.165 1.00 97.75 90 LYS A C 1
ATOM 696 O O . LYS A 1 90 ? -2.049 0.027 1.779 1.00 97.75 90 LYS A O 1
ATOM 701 N N . LEU A 1 91 ? -2.319 1.543 3.426 1.00 97.88 91 LEU A N 1
ATOM 702 C CA . LEU A 1 91 ? -2.468 0.610 4.538 1.00 97.88 91 LEU A CA 1
ATOM 703 C C . LEU A 1 91 ? -3.751 0.951 5.286 1.00 97.88 91 LEU A C 1
ATOM 705 O O . LEU A 1 91 ? -4.045 2.125 5.515 1.00 97.88 91 LEU A O 1
ATOM 709 N N . ILE A 1 92 ? -4.479 -0.082 5.684 1.00 98.56 92 ILE A N 1
ATOM 710 C CA . ILE A 1 92 ? -5.621 0.005 6.585 1.00 98.56 92 ILE A CA 1
ATOM 711 C C . ILE A 1 92 ? -5.338 -0.940 7.749 1.00 98.56 92 ILE A C 1
ATOM 713 O O . ILE A 1 92 ? -5.080 -2.126 7.536 1.00 98.56 92 ILE A O 1
ATOM 717 N N . LEU A 1 93 ? -5.391 -0.412 8.964 1.00 98.38 93 LEU A N 1
ATOM 718 C CA . LEU A 1 93 ? -5.409 -1.171 10.205 1.00 98.38 93 LEU A CA 1
ATOM 719 C C . LEU A 1 93 ? -6.774 -0.972 10.847 1.00 98.38 93 LEU A C 1
ATOM 721 O O . LEU A 1 93 ? -7.155 0.165 11.113 1.00 98.38 93 LEU A O 1
ATOM 725 N N . LEU A 1 94 ? -7.504 -2.058 11.085 1.00 98.56 94 LEU A N 1
ATOM 726 C CA . LEU A 1 94 ? -8.792 -2.026 11.783 1.00 98.56 94 LEU A CA 1
ATOM 727 C C . LEU A 1 94 ? -8.657 -2.815 13.075 1.00 98.56 94 LEU A C 1
ATOM 729 O O . LEU A 1 94 ? -8.406 -4.019 13.032 1.00 98.56 94 LEU A O 1
ATOM 733 N N . ALA A 1 95 ? -8.814 -2.144 14.209 1.00 97.75 95 ALA A N 1
ATOM 734 C CA . ALA A 1 95 ? -8.830 -2.790 15.511 1.00 97.75 95 ALA A CA 1
ATOM 735 C C . ALA A 1 95 ? -10.275 -3.130 15.887 1.00 97.75 95 ALA A C 1
ATOM 737 O O . ALA A 1 95 ? -11.120 -2.246 16.030 1.00 97.75 95 ALA A O 1
ATOM 738 N N . TYR A 1 96 ? -10.547 -4.419 16.043 1.00 97.75 96 TYR A N 1
ATOM 739 C CA . TYR A 1 96 ? -11.771 -4.964 16.619 1.00 97.75 96 TYR A CA 1
ATOM 740 C C . TYR A 1 96 ? -11.510 -5.335 18.085 1.00 97.75 96 TYR A C 1
ATOM 742 O O . TYR A 1 96 ? -10.364 -5.365 18.538 1.00 97.75 96 TYR A O 1
ATOM 750 N N . ALA A 1 97 ? -12.568 -5.688 18.817 1.00 95.94 97 ALA A N 1
ATOM 751 C CA . ALA A 1 97 ? -12.444 -6.164 20.195 1.00 95.94 97 ALA A CA 1
ATOM 752 C C . ALA A 1 97 ? -11.544 -7.414 20.324 1.00 95.94 97 ALA A C 1
ATOM 754 O O . ALA A 1 97 ? -10.819 -7.566 21.307 1.00 95.94 97 ALA A O 1
ATOM 755 N N . ASP A 1 98 ? -11.580 -8.307 19.330 1.00 95.88 98 ASP A N 1
ATOM 756 C CA . ASP A 1 98 ? -10.954 -9.632 19.367 1.00 95.88 98 ASP A CA 1
ATOM 757 C C . ASP A 1 98 ? -9.749 -9.797 18.429 1.00 95.88 98 ASP A C 1
ATOM 759 O O . ASP A 1 98 ? -8.996 -10.764 18.568 1.00 95.88 98 ASP A O 1
ATOM 763 N N . ARG A 1 99 ? -9.550 -8.880 17.474 1.00 97.62 99 ARG A N 1
ATOM 764 C CA . ARG A 1 99 ? -8.524 -8.996 16.428 1.00 97.62 99 ARG A CA 1
ATOM 765 C C . ARG A 1 99 ? -8.124 -7.649 15.832 1.00 97.62 99 ARG A C 1
ATOM 767 O O . ARG A 1 99 ? -8.853 -6.668 15.948 1.00 97.62 99 ARG A O 1
ATOM 774 N N . ILE A 1 100 ? -7.005 -7.630 15.121 1.00 98.44 100 ILE A N 1
ATOM 775 C CA . ILE A 1 100 ? -6.631 -6.557 14.201 1.00 98.44 100 ILE A CA 1
ATOM 776 C C . ILE A 1 100 ? -6.656 -7.091 12.774 1.00 98.44 100 ILE A C 1
ATOM 778 O O . ILE A 1 100 ? -6.136 -8.169 12.496 1.00 98.44 100 ILE A O 1
ATOM 782 N N . ARG A 1 101 ? -7.250 -6.337 11.855 1.00 98.69 101 ARG A N 1
ATOM 783 C CA . ARG A 1 101 ? -7.140 -6.590 10.418 1.00 98.69 101 ARG A CA 1
ATOM 784 C C . ARG A 1 101 ? -6.049 -5.712 9.843 1.00 98.69 101 ARG A C 1
ATOM 786 O O . ARG A 1 101 ? -6.107 -4.490 9.978 1.00 98.69 101 ARG A O 1
ATOM 793 N N . VAL A 1 102 ? -5.096 -6.330 9.158 1.00 98.69 102 VAL A N 1
ATOM 794 C CA . VAL A 1 102 ? -4.080 -5.636 8.366 1.00 98.69 102 VAL A CA 1
ATOM 795 C C . VAL A 1 102 ? -4.458 -5.762 6.900 1.00 98.69 102 VAL A C 1
ATOM 797 O O . VAL A 1 102 ? -4.547 -6.870 6.374 1.00 98.69 102 VAL A O 1
ATOM 800 N N . CYS A 1 103 ? -4.653 -4.630 6.229 1.00 98.69 103 CYS A N 1
ATOM 801 C CA . CYS A 1 103 ? -4.884 -4.583 4.792 1.00 98.69 103 CYS A CA 1
ATOM 802 C C . CYS A 1 103 ? -3.859 -3.686 4.097 1.00 98.69 103 CYS A C 1
ATOM 804 O O . CYS A 1 103 ? -3.765 -2.497 4.393 1.00 98.69 103 CYS A O 1
ATOM 806 N N . ILE A 1 104 ? -3.142 -4.236 3.117 1.00 98.56 104 ILE A N 1
ATOM 807 C CA . ILE A 1 104 ? -2.214 -3.506 2.244 1.00 98.56 104 ILE A CA 1
ATOM 808 C C . ILE A 1 104 ? -2.760 -3.584 0.821 1.00 98.56 104 ILE A C 1
ATOM 810 O O . ILE A 1 104 ? -3.049 -4.671 0.325 1.00 98.56 104 ILE A O 1
ATOM 814 N N . THR A 1 105 ? -2.900 -2.446 0.146 1.00 98.31 105 THR A N 1
ATOM 815 C CA . THR A 1 105 ? -3.465 -2.393 -1.212 1.00 98.31 105 THR A CA 1
ATOM 816 C C . THR A 1 105 ? -2.634 -1.533 -2.164 1.00 98.31 105 THR A C 1
ATOM 818 O O . THR A 1 105 ? -1.804 -0.734 -1.741 1.00 98.31 105 THR A O 1
ATOM 821 N N . SER A 1 106 ? -2.832 -1.695 -3.473 1.00 97.50 106 SER A N 1
ATOM 822 C CA . SER A 1 106 ? -2.264 -0.808 -4.495 1.00 97.50 106 SER A CA 1
ATOM 823 C C . SER A 1 106 ? -3.160 0.390 -4.837 1.00 97.50 106 SER A C 1
ATOM 825 O O . SER A 1 106 ? -2.657 1.379 -5.373 1.00 97.50 106 SER A O 1
ATOM 827 N N . ALA A 1 107 ? -4.450 0.350 -4.487 1.00 96.75 107 ALA A N 1
ATOM 828 C CA . ALA A 1 107 ? -5.426 1.375 -4.855 1.00 96.75 107 ALA A CA 1
ATOM 829 C C . ALA A 1 107 ? -5.363 2.606 -3.945 1.00 96.75 107 ALA A C 1
ATOM 831 O O . ALA A 1 107 ? -5.303 2.484 -2.721 1.00 96.75 107 ALA A O 1
ATOM 832 N N . ASN A 1 108 ? -5.433 3.809 -4.521 1.00 96.50 108 ASN A N 1
ATOM 833 C CA . ASN A 1 108 ? -5.766 4.984 -3.713 1.00 96.50 108 ASN A CA 1
ATOM 834 C C . ASN A 1 108 ? -7.237 4.933 -3.265 1.00 96.50 108 ASN A C 1
ATOM 836 O O . ASN A 1 108 ? -8.051 4.257 -3.889 1.00 96.50 108 ASN A O 1
ATOM 840 N N . PHE A 1 109 ? -7.616 5.675 -2.221 1.00 97.31 109 PHE A N 1
ATOM 841 C CA . PHE A 1 109 ? -9.013 5.734 -1.767 1.00 97.31 109 PHE A CA 1
ATOM 842 C C . PHE A 1 109 ? -9.826 6.739 -2.587 1.00 97.31 109 PHE A C 1
ATOM 844 O O . PHE A 1 109 ? -10.260 7.766 -2.074 1.00 97.31 109 PHE A O 1
ATOM 851 N N . LEU A 1 110 ? -9.979 6.440 -3.878 1.00 95.88 110 LEU A N 1
ATOM 852 C CA . LEU A 1 110 ? -10.776 7.170 -4.863 1.00 95.88 110 LEU A CA 1
ATOM 853 C C . LEU A 1 110 ? -11.677 6.174 -5.605 1.00 95.88 110 LEU A C 1
ATOM 855 O O . LEU A 1 110 ? -11.245 5.054 -5.868 1.00 95.88 110 LEU A O 1
ATOM 859 N N . TYR A 1 111 ? -12.893 6.573 -5.983 1.00 95.56 111 TYR A N 1
ATOM 860 C CA . TYR A 1 111 ? -13.846 5.681 -6.660 1.00 95.56 111 TYR A CA 1
ATOM 861 C C . TYR A 1 111 ? -13.271 4.985 -7.903 1.00 95.56 111 TYR A C 1
ATOM 863 O O . TYR A 1 111 ? -13.394 3.770 -8.061 1.00 95.56 111 TYR A O 1
ATOM 871 N N . ASP A 1 112 ? -12.620 5.746 -8.780 1.00 93.94 112 ASP A N 1
ATOM 872 C CA . ASP A 1 112 ? -12.060 5.261 -10.044 1.00 93.94 112 ASP A CA 1
ATOM 873 C C . ASP A 1 112 ? -10.952 4.215 -9.846 1.00 93.94 112 ASP A C 1
ATOM 875 O O . ASP A 1 112 ? -10.815 3.284 -10.642 1.00 93.94 112 ASP A O 1
ATOM 879 N N . GLU A 1 113 ? -10.209 4.306 -8.746 1.00 95.25 113 GLU A N 1
ATOM 880 C CA . GLU A 1 113 ? -9.143 3.365 -8.402 1.00 95.25 113 GLU A CA 1
ATOM 881 C C . GLU A 1 113 ? -9.670 2.009 -7.911 1.00 95.25 113 GLU A C 1
ATOM 883 O O . GLU A 1 113 ? -8.919 1.038 -7.969 1.00 95.25 113 GLU A O 1
ATOM 888 N N . TRP A 1 114 ? -10.939 1.920 -7.495 1.00 95.62 114 TRP A N 1
ATOM 889 C CA . TRP A 1 114 ? -11.599 0.693 -7.018 1.00 95.62 114 TRP A CA 1
ATOM 890 C C . TRP A 1 114 ? -12.645 0.129 -7.989 1.00 95.62 114 TRP A C 1
ATOM 892 O O . TRP A 1 114 ? -13.320 -0.845 -7.660 1.00 95.62 114 TRP A O 1
ATOM 902 N N . TRP A 1 115 ? -12.801 0.733 -9.169 1.00 91.69 115 TRP A N 1
ATOM 903 C CA . TRP A 1 115 ? -13.875 0.387 -10.101 1.00 91.69 115 TRP A CA 1
ATOM 904 C C . TRP A 1 115 ? -13.421 -0.495 -11.268 1.00 91.69 115 TRP A C 1
ATOM 906 O O . TRP A 1 115 ? -13.886 -1.621 -11.417 1.00 91.69 115 TRP A O 1
ATOM 916 N N . LYS A 1 116 ? -12.532 0.020 -12.125 1.00 92.69 116 LYS A N 1
ATOM 917 C CA . LYS A 1 116 ? -12.174 -0.602 -13.418 1.00 92.69 116 LYS A CA 1
ATOM 918 C C . LYS A 1 116 ? -10.675 -0.843 -13.597 1.00 92.69 116 LYS A C 1
ATOM 920 O O . LYS A 1 116 ? -10.227 -1.133 -14.706 1.00 92.69 116 LYS A O 1
ATOM 925 N N . LYS A 1 117 ? -9.903 -0.727 -12.518 1.00 93.31 117 LYS A N 1
ATOM 926 C CA . LYS A 1 117 ? -8.455 -0.951 -12.511 1.00 93.31 117 LYS A CA 1
ATOM 927 C C . LYS A 1 117 ? -8.142 -2.291 -11.863 1.00 93.31 117 LYS A C 1
ATOM 929 O O . LYS A 1 117 ? -8.768 -2.666 -10.876 1.00 93.31 117 LYS A O 1
ATOM 934 N N . ASN A 1 118 ? -7.139 -2.983 -12.395 1.00 93.19 118 ASN A N 1
ATOM 935 C CA . ASN A 1 118 ? -6.565 -4.132 -11.708 1.00 93.19 118 ASN A CA 1
ATOM 936 C C . ASN A 1 118 ? -5.772 -3.618 -10.507 1.00 93.19 118 ASN A C 1
ATOM 938 O O . ASN A 1 118 ? -4.817 -2.861 -10.669 1.00 93.19 118 ASN A O 1
ATOM 942 N N . GLN A 1 119 ? -6.211 -4.003 -9.316 1.00 95.44 119 GLN A N 1
ATOM 943 C CA . GLN A 1 119 ? -5.590 -3.648 -8.049 1.00 95.44 119 GLN A CA 1
ATOM 944 C C . GLN A 1 119 ? -5.344 -4.920 -7.253 1.00 95.44 119 GLN A C 1
ATOM 946 O O . GLN A 1 119 ? -6.094 -5.889 -7.366 1.00 95.44 119 GLN A O 1
ATOM 951 N N . THR A 1 120 ? -4.331 -4.882 -6.401 1.00 95.75 120 THR A N 1
ATOM 952 C CA . THR A 1 120 ? -4.023 -5.969 -5.480 1.00 95.75 120 THR A CA 1
ATOM 953 C C . THR A 1 120 ? -4.415 -5.557 -4.071 1.00 95.75 120 THR A C 1
ATOM 955 O O . THR A 1 120 ? -4.251 -4.399 -3.667 1.00 95.75 120 THR A O 1
ATOM 958 N N . VAL A 1 121 ? -4.940 -6.515 -3.313 1.00 97.50 121 VAL A N 1
ATOM 959 C CA . VAL A 1 121 ? -5.269 -6.351 -1.900 1.00 97.50 121 VAL A CA 1
ATOM 960 C C . VAL A 1 121 ? -4.746 -7.570 -1.149 1.00 97.50 121 VAL A C 1
ATOM 962 O O . VAL A 1 121 ? -5.112 -8.699 -1.457 1.00 97.50 121 VAL A O 1
ATOM 965 N N . TYR A 1 122 ? -3.891 -7.330 -0.164 1.00 98.25 122 TYR A N 1
ATOM 966 C CA . TYR A 1 122 ? -3.580 -8.277 0.897 1.00 98.25 122 TYR A CA 1
ATOM 967 C C . TYR A 1 122 ? -4.449 -7.927 2.103 1.00 98.25 122 TYR A C 1
ATOM 969 O O . TYR A 1 122 ? -4.469 -6.763 2.500 1.00 98.25 122 TYR A O 1
ATOM 977 N N . VAL A 1 123 ? -5.145 -8.908 2.680 1.00 98.19 123 VAL A N 1
ATOM 978 C CA . VAL A 1 123 ? -5.936 -8.747 3.908 1.00 98.19 123 VAL A CA 1
ATOM 979 C C . VAL A 1 123 ? -5.728 -9.969 4.786 1.00 98.19 123 VAL A C 1
ATOM 981 O O . VAL A 1 123 ? -5.914 -11.092 4.321 1.00 98.19 123 VAL A O 1
ATOM 984 N N . GLN A 1 124 ? -5.385 -9.749 6.050 1.00 98.31 124 GLN A N 1
ATOM 985 C CA . GLN A 1 124 ? -5.330 -10.809 7.048 1.00 98.31 124 GLN A CA 1
ATOM 986 C C . GLN A 1 124 ? -5.758 -10.285 8.421 1.00 98.31 124 GLN A C 1
ATOM 988 O O . GLN A 1 124 ? -5.412 -9.164 8.802 1.00 98.31 124 GLN A O 1
ATOM 993 N N . ASP A 1 125 ? -6.488 -11.125 9.151 1.00 98.19 125 ASP A N 1
ATOM 994 C CA . ASP A 1 125 ? -6.906 -10.878 10.528 1.00 98.19 125 ASP A CA 1
ATOM 995 C C . ASP A 1 125 ? -5.966 -11.602 11.502 1.00 98.19 125 ASP A C 1
ATOM 997 O O . ASP A 1 125 ? -5.597 -12.757 11.279 1.00 98.19 125 ASP A O 1
ATOM 1001 N N . PHE A 1 126 ? -5.613 -10.927 12.594 1.00 97.69 126 PHE A N 1
ATOM 1002 C CA . PHE A 1 126 ? -4.716 -11.412 13.641 1.00 97.69 126 PHE A CA 1
ATOM 1003 C C . PHE A 1 126 ? -5.398 -11.292 15.008 1.00 97.69 126 PHE A C 1
ATOM 1005 O O . PHE A 1 126 ? -5.812 -10.188 15.373 1.00 97.69 126 PHE A O 1
ATOM 1012 N N . PRO A 1 127 ? -5.566 -12.392 15.761 1.00 96.88 127 PRO A N 1
ATOM 1013 C CA . PRO A 1 127 ? -6.290 -12.374 17.028 1.00 96.88 127 PRO A CA 1
ATOM 1014 C C . PRO A 1 127 ? -5.533 -11.584 18.098 1.00 96.88 127 PRO A C 1
ATOM 1016 O O . PRO A 1 127 ? -4.328 -11.362 18.007 1.00 96.88 127 PRO A O 1
ATOM 1019 N N . ARG A 1 128 ? -6.232 -11.160 19.147 1.00 94.69 128 ARG A N 1
ATOM 1020 C CA . ARG A 1 128 ? -5.608 -10.533 20.318 1.00 94.69 128 ARG A CA 1
ATOM 1021 C C . ARG A 1 128 ? -4.729 -11.542 21.070 1.00 94.69 128 ARG A C 1
ATOM 1023 O O . ARG A 1 128 ? -5.102 -12.710 21.185 1.00 94.69 128 ARG A O 1
ATOM 1030 N N . LYS A 1 129 ? -3.586 -11.098 21.608 1.00 92.69 129 LYS A N 1
ATOM 1031 C CA . LYS A 1 129 ? -2.743 -11.940 22.477 1.00 92.69 129 LYS A CA 1
ATOM 1032 C C . LYS A 1 129 ? -3.534 -12.349 23.726 1.00 92.69 129 LYS A C 1
ATOM 1034 O O . LYS A 1 129 ? -4.267 -11.536 24.292 1.00 92.69 129 LYS A O 1
ATOM 1039 N N . GLN A 1 130 ? -3.394 -13.606 24.143 1.00 84.75 130 GLN A N 1
ATOM 1040 C CA . GLN A 1 130 ? -3.978 -14.107 25.392 1.00 84.75 130 GLN A CA 1
ATOM 1041 C C . GLN A 1 130 ? -3.038 -13.795 26.564 1.00 84.75 130 GLN A C 1
ATOM 1043 O O . GLN A 1 130 ? -1.831 -13.956 26.423 1.00 84.75 130 GLN A O 1
ATOM 1048 N N . GLU A 1 131 ? -3.579 -13.375 27.712 1.00 71.81 131 GLU A N 1
ATOM 1049 C CA . GLU A 1 131 ? -2.781 -12.981 28.891 1.00 71.81 131 GLU A CA 1
ATOM 1050 C C . GLU A 1 131 ? -1.998 -14.154 29.517 1.00 71.81 131 GLU A C 1
ATOM 1052 O O . GLU A 1 131 ? -0.901 -13.949 30.028 1.00 71.81 131 GLU A O 1
ATOM 1057 N N . ASP A 1 132 ? -2.516 -15.383 29.399 1.00 66.06 132 ASP A N 1
ATOM 1058 C CA . ASP A 1 132 ? -1.978 -16.587 30.059 1.00 66.06 132 ASP A CA 1
ATOM 1059 C C . ASP A 1 132 ? -1.412 -17.640 29.082 1.00 66.06 132 ASP A C 1
ATOM 1061 O O . ASP A 1 132 ? -1.012 -18.737 29.483 1.00 66.06 132 ASP A O 1
ATOM 1065 N N . GLY A 1 133 ? -1.403 -17.346 27.780 1.00 56.38 133 GLY A N 1
ATOM 1066 C CA . GLY A 1 133 ? -0.958 -18.278 26.745 1.00 56.38 133 GLY A CA 1
ATOM 1067 C C . GLY A 1 133 ? 0.537 -18.153 26.474 1.00 56.38 133 GLY A C 1
ATOM 1068 O O . GLY A 1 133 ? 1.042 -17.050 26.289 1.00 56.38 133 GLY A O 1
ATOM 1069 N N . ALA A 1 134 ? 1.250 -19.281 26.389 1.00 57.56 134 ALA A N 1
ATOM 1070 C CA . ALA A 1 134 ? 2.577 -19.294 25.780 1.00 57.56 134 ALA A CA 1
ATOM 1071 C C . ALA A 1 134 ? 2.463 -18.678 24.377 1.00 57.56 134 ALA A C 1
ATOM 1073 O O . ALA A 1 134 ? 1.742 -19.217 23.537 1.00 57.56 134 A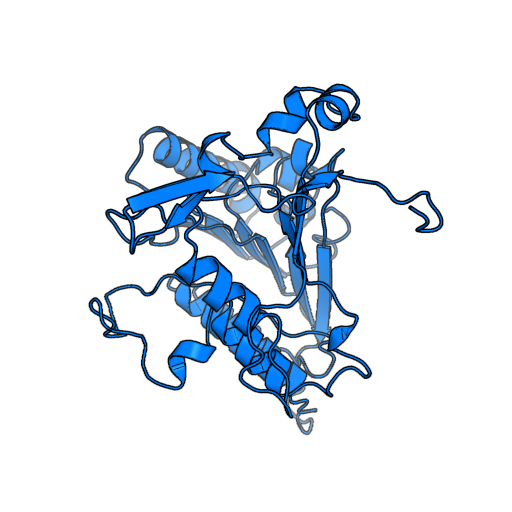LA A O 1
ATOM 1074 N N . GLU A 1 135 ? 3.117 -17.535 24.150 1.00 59.16 135 GLU A N 1
ATOM 1075 C CA . GLU A 1 135 ? 3.095 -16.851 22.858 1.00 59.16 135 GLU A CA 1
ATOM 1076 C C . GLU A 1 135 ? 3.447 -17.861 21.755 1.00 59.16 135 GLU A C 1
ATOM 1078 O O . GLU A 1 135 ? 4.516 -18.482 21.788 1.00 59.16 135 GLU A O 1
ATOM 1083 N N . LEU A 1 136 ? 2.544 -18.056 20.786 1.00 64.81 136 LEU A N 1
ATOM 1084 C CA . LEU A 1 136 ? 2.806 -18.862 19.595 1.00 64.81 136 LEU A CA 1
ATOM 1085 C C . LEU A 1 136 ? 3.785 -18.086 18.714 1.00 64.81 136 LEU A C 1
ATOM 1087 O O . LEU A 1 136 ? 3.427 -17.449 17.736 1.00 64.81 136 LEU A O 1
ATOM 1091 N N . ARG A 1 137 ? 5.056 -18.082 19.092 1.00 72.88 137 ARG A N 1
ATOM 1092 C CA . ARG A 1 137 ? 6.074 -17.302 18.397 1.00 72.88 137 ARG A CA 1
ATOM 1093 C C . ARG A 1 137 ? 6.439 -17.993 17.088 1.00 72.88 137 ARG A C 1
ATOM 1095 O O . ARG A 1 137 ? 7.074 -19.046 17.090 1.00 72.88 137 ARG A O 1
ATOM 1102 N N . SER A 1 138 ? 6.029 -17.404 15.967 1.00 87.81 138 SER A N 1
ATOM 1103 C CA . SER A 1 138 ? 6.559 -17.740 14.646 1.00 87.81 138 SER A CA 1
ATOM 1104 C C . SER A 1 138 ? 7.511 -16.631 14.202 1.00 87.81 138 SER A C 1
ATOM 1106 O O . SER A 1 138 ? 7.237 -15.450 14.409 1.00 87.81 138 SER A O 1
ATOM 1108 N N . SER A 1 139 ? 8.636 -16.992 13.580 1.00 89.94 139 SER A N 1
ATOM 1109 C CA . SER A 1 139 ? 9.604 -16.006 13.071 1.00 89.94 139 SER A CA 1
ATOM 1110 C C . SER A 1 139 ? 8.965 -15.030 12.079 1.00 89.94 139 SER A C 1
ATOM 1112 O O . SER A 1 139 ? 9.323 -13.856 12.034 1.00 89.94 139 SER A O 1
ATOM 1114 N N . LEU A 1 140 ? 7.986 -15.516 11.313 1.00 93.38 140 LEU A N 1
ATOM 1115 C CA . LEU A 1 140 ? 7.205 -14.728 10.368 1.00 93.38 140 LEU A CA 1
ATOM 1116 C C . LEU A 1 140 ? 6.269 -13.739 11.077 1.00 93.38 140 LEU A C 1
ATOM 1118 O O . LEU A 1 140 ? 6.194 -12.579 10.679 1.00 93.38 140 LEU A O 1
ATOM 1122 N N . GLY A 1 141 ? 5.603 -14.173 12.149 1.00 95.06 141 GLY A N 1
ATOM 1123 C CA . GLY A 1 141 ? 4.761 -13.309 12.971 1.00 95.06 141 GLY A CA 1
ATOM 1124 C C . GLY A 1 141 ? 5.552 -12.219 13.689 1.00 95.06 141 GLY A C 1
ATOM 1125 O O . GLY A 1 141 ? 5.145 -11.060 13.680 1.00 95.06 141 GLY A O 1
ATOM 1126 N N . GLU A 1 142 ? 6.721 -12.554 14.237 1.00 94.38 142 GLU A N 1
ATOM 1127 C CA . GLU A 1 142 ? 7.616 -11.570 14.860 1.00 94.38 142 GLU A CA 1
ATOM 1128 C C . GLU A 1 142 ? 8.090 -10.502 13.865 1.00 94.38 142 GLU A C 1
ATOM 1130 O O . GLU A 1 142 ? 8.074 -9.313 14.181 1.00 94.38 142 GLU A O 1
ATOM 1135 N N . ASP A 1 143 ? 8.472 -10.904 12.648 1.00 95.19 143 ASP A N 1
ATOM 1136 C CA . ASP A 1 143 ? 8.877 -9.968 11.592 1.00 95.19 143 ASP A CA 1
ATOM 1137 C C . ASP A 1 143 ? 7.700 -9.099 11.110 1.00 95.19 143 ASP A C 1
ATOM 1139 O O . ASP A 1 143 ? 7.886 -7.906 10.867 1.00 95.19 143 ASP A O 1
ATOM 1143 N N . MET A 1 144 ? 6.483 -9.652 11.030 1.00 97.00 144 MET A N 1
ATOM 1144 C CA . MET A 1 144 ? 5.262 -8.899 10.716 1.00 97.00 144 MET A CA 1
ATOM 1145 C C . MET A 1 144 ? 4.983 -7.813 11.770 1.00 97.00 144 MET A C 1
ATOM 1147 O O . MET A 1 144 ? 4.794 -6.647 11.407 1.00 97.00 144 MET A O 1
ATOM 1151 N N . GLU A 1 145 ? 5.005 -8.171 13.061 1.00 96.44 145 GLU A N 1
ATOM 1152 C CA . GLU A 1 145 ? 4.807 -7.239 14.182 1.00 96.44 145 GLU A CA 1
ATOM 1153 C C . GLU A 1 145 ? 5.880 -6.139 14.190 1.00 96.44 145 GLU A C 1
ATOM 1155 O O . GLU A 1 145 ? 5.551 -4.949 14.260 1.00 96.44 145 GLU A O 1
ATOM 1160 N N . ASP A 1 146 ? 7.160 -6.517 14.072 1.00 94.44 146 ASP A N 1
ATOM 1161 C CA . ASP A 1 146 ? 8.292 -5.584 14.068 1.00 94.44 146 ASP A CA 1
ATOM 1162 C C . ASP A 1 146 ? 8.211 -4.615 12.884 1.00 94.44 146 ASP A C 1
ATOM 1164 O O . ASP A 1 146 ? 8.312 -3.396 13.066 1.00 94.44 146 ASP A O 1
ATOM 1168 N N . GLN A 1 147 ? 8.020 -5.119 11.660 1.00 95.31 147 GLN A N 1
ATOM 1169 C CA . GLN A 1 147 ? 7.971 -4.263 10.476 1.00 95.31 147 GLN A CA 1
ATOM 1170 C C . GLN A 1 147 ? 6.799 -3.302 10.492 1.00 95.31 147 GLN A C 1
ATOM 1172 O O . GLN A 1 147 ? 6.995 -2.123 10.187 1.00 95.31 147 GLN A O 1
ATOM 1177 N N . LEU A 1 148 ? 5.608 -3.780 10.853 1.00 95.38 148 LEU A N 1
ATOM 1178 C CA . LEU A 1 148 ? 4.430 -2.931 10.930 1.00 95.38 148 LEU A CA 1
ATOM 1179 C C . LEU A 1 148 ? 4.627 -1.834 11.982 1.00 95.38 148 LEU A C 1
ATOM 1181 O O . LEU A 1 148 ? 4.440 -0.656 11.675 1.00 95.38 148 LEU A O 1
ATOM 1185 N N . SER A 1 149 ? 5.106 -2.203 13.175 1.00 93.19 149 SER A N 1
ATOM 1186 C CA . SER A 1 149 ? 5.403 -1.262 14.261 1.00 93.19 149 SER A CA 1
ATOM 1187 C C . SER A 1 149 ? 6.401 -0.185 13.837 1.00 93.19 149 SER A C 1
ATOM 1189 O O . SER A 1 149 ? 6.140 1.004 14.023 1.00 93.19 149 SER A O 1
ATOM 1191 N N . ALA A 1 150 ? 7.541 -0.554 13.241 1.00 91.06 150 ALA A N 1
ATOM 1192 C CA . ALA A 1 150 ? 8.520 0.469 12.873 1.00 91.06 150 ALA A CA 1
ATOM 1193 C C . ALA A 1 150 ? 8.105 1.291 11.659 1.00 91.06 150 ALA A C 1
ATOM 1195 O O . ALA A 1 150 ? 8.492 2.452 11.578 1.00 91.06 150 ALA A O 1
ATOM 1196 N N . PHE A 1 151 ? 7.351 0.721 10.713 1.00 92.06 151 PHE A N 1
ATOM 1197 C CA . PHE A 1 151 ? 6.830 1.505 9.601 1.00 92.06 151 PHE A CA 1
ATOM 1198 C C . PHE A 1 151 ? 5.898 2.596 10.135 1.00 92.06 151 PHE A C 1
ATOM 1200 O O . PHE A 1 151 ? 6.108 3.767 9.827 1.00 92.06 151 PHE A O 1
ATOM 1207 N N . ILE A 1 152 ? 4.943 2.239 11.003 1.00 91.44 152 ILE A N 1
ATOM 1208 C CA . ILE A 1 152 ? 4.041 3.204 11.645 1.00 91.44 152 ILE A CA 1
ATOM 1209 C C . ILE A 1 152 ? 4.828 4.242 12.451 1.00 91.44 152 ILE A C 1
ATOM 1211 O O . ILE A 1 152 ? 4.652 5.440 12.219 1.00 91.44 152 ILE A O 1
ATOM 1215 N N . GLY A 1 153 ? 5.770 3.805 13.292 1.00 87.62 153 GLY A N 1
ATOM 1216 C CA . GLY A 1 153 ? 6.627 4.698 14.078 1.00 87.62 153 GLY A CA 1
ATOM 1217 C C . GLY A 1 153 ? 7.524 5.629 13.250 1.00 87.62 153 GLY A C 1
ATOM 1218 O O . GLY A 1 153 ? 7.984 6.645 13.765 1.00 87.62 153 GLY A O 1
ATOM 1219 N N . ALA A 1 154 ? 7.763 5.320 11.972 1.00 85.25 154 ALA A N 1
ATOM 1220 C CA . ALA A 1 154 ? 8.521 6.170 11.059 1.00 85.25 154 ALA A CA 1
ATOM 1221 C C . ALA A 1 154 ? 7.663 7.186 10.283 1.00 85.25 154 ALA A C 1
ATOM 1223 O O . ALA A 1 154 ? 8.221 8.080 9.645 1.00 85.25 154 ALA A O 1
ATOM 1224 N N . THR A 1 155 ? 6.330 7.062 10.298 1.00 82.75 155 THR A N 1
ATOM 1225 C CA . THR A 1 155 ? 5.440 7.992 9.585 1.00 82.75 155 THR A CA 1
ATOM 1226 C C . THR A 1 155 ? 5.219 9.277 10.379 1.00 82.75 155 THR A C 1
ATOM 1228 O O . THR A 1 155 ? 5.651 10.335 9.945 1.00 82.75 155 THR A O 1
ATOM 1231 N N . THR A 1 156 ? 4.615 9.222 11.560 1.00 68.00 156 THR A N 1
ATOM 1232 C CA . THR A 1 156 ? 4.459 10.357 12.486 1.00 68.00 156 THR A CA 1
ATOM 1233 C C . THR A 1 156 ? 4.650 9.857 13.921 1.00 68.00 156 THR A C 1
ATOM 1235 O O . THR A 1 156 ? 4.995 8.693 14.134 1.00 68.00 156 THR A O 1
ATOM 1238 N N . LYS A 1 157 ? 4.413 10.702 14.937 1.00 62.34 157 LYS A N 1
ATOM 1239 C CA . LYS A 1 157 ? 4.074 10.182 16.271 1.00 62.34 157 LYS A CA 1
ATOM 1240 C C . LYS A 1 157 ? 2.675 9.575 16.171 1.00 62.34 157 LYS A C 1
ATOM 1242 O O . LYS A 1 157 ? 1.725 10.191 16.628 1.00 62.34 157 LYS A O 1
ATOM 1247 N N . ALA A 1 158 ? 2.556 8.435 15.502 1.00 56.97 158 ALA A N 1
ATOM 1248 C CA . ALA A 1 158 ? 1.305 7.724 15.297 1.00 56.97 158 ALA A CA 1
ATOM 1249 C C . ALA A 1 158 ? 0.843 7.106 16.628 1.00 56.97 158 ALA A C 1
ATOM 1251 O O . ALA A 1 158 ? 0.901 5.892 16.796 1.00 56.97 158 ALA A O 1
ATOM 1252 N N . ASP A 1 159 ? 0.473 7.985 17.566 1.00 61.78 159 ASP A N 1
ATOM 1253 C CA . ASP A 1 159 ? -0.074 7.760 18.902 1.00 61.78 159 ASP A CA 1
ATOM 1254 C C . ASP A 1 159 ? 0.281 6.392 19.515 1.00 61.78 159 ASP A C 1
ATOM 1256 O O . ASP A 1 159 ? 1.444 5.986 19.574 1.00 61.78 159 ASP A O 1
ATOM 1260 N N . ASP A 1 160 ? -0.741 5.699 20.002 1.00 83.81 160 ASP A N 1
ATOM 1261 C CA . ASP A 1 160 ? -0.729 4.388 20.624 1.00 83.81 160 ASP A CA 1
ATOM 1262 C C . ASP A 1 160 ? -0.791 3.257 19.586 1.00 83.81 160 ASP A C 1
ATOM 1264 O O . ASP A 1 160 ? -0.833 2.094 19.973 1.00 83.81 160 ASP A O 1
ATOM 1268 N N . TRP A 1 161 ? -0.768 3.537 18.272 1.00 91.94 161 TRP A N 1
ATOM 1269 C CA . TRP A 1 161 ? -0.890 2.493 17.244 1.00 91.94 161 TRP A CA 1
ATOM 1270 C C . TRP A 1 161 ? 0.249 1.482 17.298 1.00 91.94 161 TRP A C 1
ATOM 1272 O O . TRP A 1 161 ? 0.008 0.292 17.109 1.00 91.94 161 TRP A O 1
ATOM 1282 N N . CYS A 1 162 ? 1.467 1.920 17.619 1.00 91.31 162 CYS A N 1
ATOM 1283 C CA . CYS A 1 162 ? 2.578 1.005 17.883 1.00 91.31 162 CYS A CA 1
ATOM 1284 C C . CYS A 1 162 ? 2.281 0.059 19.058 1.00 91.31 162 CYS A C 1
ATOM 1286 O O . CYS A 1 162 ? 2.650 -1.112 19.005 1.00 91.31 162 CYS A O 1
ATOM 1288 N N . ASP A 1 163 ? 1.612 0.542 20.106 1.00 91.19 163 ASP A N 1
ATOM 1289 C CA . ASP A 1 163 ? 1.247 -0.270 21.270 1.00 91.19 163 ASP A CA 1
ATOM 1290 C C . ASP A 1 163 ? 0.036 -1.163 20.971 1.00 91.19 163 ASP A C 1
ATOM 1292 O O . ASP A 1 163 ? 0.025 -2.332 21.356 1.00 91.19 163 ASP A O 1
ATOM 1296 N N . LYS A 1 164 ? -0.938 -0.668 20.195 1.00 93.44 164 LYS A N 1
ATOM 1297 C CA . LYS A 1 164 ? -2.057 -1.470 19.684 1.00 93.44 164 LYS A CA 1
ATOM 1298 C C . LYS A 1 164 ? -1.554 -2.625 18.833 1.00 93.44 164 LYS A C 1
ATOM 1300 O O . LYS A 1 164 ? -1.973 -3.748 19.071 1.00 93.44 164 LYS A O 1
ATOM 1305 N N . ILE A 1 165 ? -0.650 -2.376 17.881 1.00 95.38 165 ILE A N 1
ATOM 1306 C CA . ILE A 1 165 ? -0.078 -3.412 17.006 1.00 95.38 165 ILE A CA 1
ATOM 1307 C C . ILE A 1 165 ? 0.495 -4.552 17.848 1.00 95.38 165 ILE A C 1
ATOM 1309 O O . ILE A 1 165 ? 0.161 -5.705 17.588 1.00 95.38 165 ILE A O 1
ATOM 1313 N N . LYS A 1 166 ? 1.266 -4.236 18.893 1.00 93.88 166 LYS A N 1
ATOM 1314 C CA . LYS A 1 166 ? 1.903 -5.219 19.786 1.00 93.88 166 LYS A CA 1
ATOM 1315 C C . LYS A 1 166 ? 0.923 -6.043 20.626 1.00 93.88 166 LYS A C 1
ATOM 1317 O O . LYS A 1 166 ? 1.326 -7.067 21.178 1.00 93.88 166 LYS A O 1
ATOM 1322 N N . ALA A 1 167 ? -0.339 -5.628 20.739 1.00 94.62 167 ALA A N 1
ATOM 1323 C CA . ALA A 1 167 ? -1.365 -6.337 21.505 1.00 94.62 167 ALA A CA 1
ATOM 1324 C C . ALA A 1 167 ? -1.972 -7.549 20.765 1.00 94.62 167 ALA A C 1
ATOM 1326 O O . ALA A 1 167 ? -2.770 -8.284 21.353 1.00 94.62 167 ALA A O 1
ATOM 1327 N N . PHE A 1 168 ? -1.617 -7.769 19.495 1.00 95.81 168 PHE A N 1
ATOM 1328 C CA . PHE A 1 168 ? -2.163 -8.841 18.656 1.00 95.81 168 PHE A CA 1
ATOM 1329 C C . PHE A 1 168 ? -1.111 -9.894 18.303 1.00 95.81 168 PHE A C 1
ATOM 1331 O O . PHE A 1 168 ? 0.078 -9.599 18.249 1.00 95.81 168 PHE A O 1
ATOM 1338 N N . ASP A 1 169 ? -1.558 -11.132 18.103 1.00 95.44 169 ASP A N 1
ATOM 1339 C CA . ASP A 1 169 ? -0.729 -12.284 17.765 1.00 95.44 169 ASP A CA 1
ATOM 1340 C C . ASP A 1 169 ? -0.648 -12.475 16.242 1.00 95.44 169 ASP A C 1
ATOM 1342 O O . ASP A 1 169 ? -1.623 -12.845 15.582 1.00 95.44 169 ASP A O 1
ATOM 1346 N N . TYR A 1 170 ? 0.547 -12.262 15.692 1.00 96.94 170 TYR A N 1
ATOM 1347 C CA . TYR A 1 170 ? 0.839 -12.403 14.265 1.00 96.94 170 TYR A CA 1
ATOM 1348 C C . TYR A 1 170 ? 1.347 -13.795 13.876 1.00 96.94 170 TYR A C 1
ATOM 1350 O O . TYR A 1 170 ? 1.808 -13.979 12.752 1.00 96.94 170 TYR A O 1
ATOM 1358 N N . SER A 1 171 ? 1.262 -14.790 14.763 1.00 95.00 171 SER A N 1
ATOM 1359 C CA . SER A 1 171 ? 1.759 -16.157 14.549 1.00 95.00 171 SER A CA 1
ATOM 1360 C C . SER A 1 171 ? 1.319 -16.795 13.228 1.00 95.00 171 SER A C 1
ATOM 1362 O O . SER A 1 171 ? 2.070 -17.576 12.639 1.00 95.00 171 SER A O 1
ATOM 1364 N N . THR A 1 172 ? 0.135 -16.417 12.740 1.00 96.19 172 THR A N 1
ATOM 1365 C CA . THR A 1 172 ? -0.487 -16.904 11.500 1.00 96.19 172 THR A CA 1
ATOM 1366 C C . THR A 1 172 ? -0.093 -16.130 10.241 1.00 96.19 172 THR A C 1
ATOM 1368 O O . THR A 1 172 ? -0.617 -16.435 9.169 1.00 96.19 172 THR A O 1
ATOM 1371 N N . ALA A 1 173 ? 0.784 -15.124 10.334 1.00 96.88 173 ALA A N 1
ATOM 1372 C CA . ALA A 1 173 ? 1.200 -14.308 9.194 1.00 96.88 173 ALA A CA 1
ATOM 1373 C C . ALA A 1 173 ? 1.674 -15.186 8.029 1.00 96.88 173 ALA A C 1
ATOM 1375 O O . ALA A 1 173 ? 2.407 -16.151 8.231 1.00 96.88 173 ALA A O 1
ATOM 1376 N N . ILE A 1 174 ? 1.249 -14.847 6.809 1.00 95.75 174 ILE A N 1
ATOM 1377 C CA . ILE A 1 174 ? 1.568 -15.622 5.595 1.00 95.75 174 ILE A CA 1
ATOM 1378 C C . ILE A 1 174 ? 2.631 -14.960 4.712 1.00 95.75 174 ILE A C 1
ATOM 1380 O O . ILE A 1 174 ? 2.975 -15.484 3.655 1.00 95.75 174 ILE A O 1
ATOM 1384 N N . GLY A 1 175 ? 3.140 -13.794 5.112 1.00 93.94 175 GLY A N 1
ATOM 1385 C CA . GLY A 1 175 ? 4.088 -13.024 4.317 1.00 93.94 175 GLY A CA 1
ATOM 1386 C C . GLY A 1 175 ? 4.856 -11.995 5.136 1.00 93.94 175 GLY A C 1
ATOM 1387 O O . GLY A 1 175 ? 4.520 -11.707 6.281 1.00 93.94 175 GLY A O 1
ATOM 1388 N N . GLN A 1 176 ? 5.905 -11.451 4.522 1.00 95.69 176 GLN A N 1
ATOM 1389 C CA . GLN A 1 176 ? 6.800 -10.465 5.124 1.00 95.69 176 GLN A CA 1
ATOM 1390 C C . GLN A 1 176 ? 6.607 -9.109 4.451 1.00 95.69 176 GLN A C 1
ATOM 1392 O O . GLN A 1 176 ? 6.585 -9.007 3.224 1.00 95.69 176 GLN A O 1
ATOM 1397 N N . ILE A 1 177 ? 6.500 -8.044 5.245 1.00 97.00 177 ILE A N 1
ATOM 1398 C CA . ILE A 1 177 ? 6.341 -6.684 4.719 1.00 97.00 177 ILE A CA 1
ATOM 1399 C C . ILE A 1 177 ? 7.683 -6.194 4.173 1.00 97.00 177 ILE A C 1
ATOM 1401 O O . ILE A 1 177 ? 8.690 -6.266 4.872 1.00 97.00 177 ILE A O 1
ATOM 1405 N N . VAL A 1 178 ? 7.702 -5.624 2.966 1.00 96.88 178 VAL A N 1
ATOM 1406 C CA . VAL A 1 178 ? 8.824 -4.823 2.450 1.00 96.88 178 VAL A CA 1
ATOM 1407 C C . VAL A 1 178 ? 8.345 -3.384 2.303 1.00 96.88 178 VAL A C 1
ATOM 1409 O O . VAL A 1 178 ? 7.617 -3.050 1.370 1.00 96.88 178 VAL A O 1
ATOM 1412 N N . ALA A 1 179 ? 8.734 -2.533 3.249 1.00 94.94 179 ALA A N 1
ATOM 1413 C CA . ALA A 1 179 ? 8.384 -1.118 3.255 1.00 94.94 179 ALA A CA 1
ATOM 1414 C C . ALA A 1 179 ? 9.590 -0.246 2.893 1.00 94.94 179 ALA A C 1
ATOM 1416 O O . ALA A 1 179 ? 10.744 -0.637 3.072 1.00 94.94 179 ALA A O 1
ATOM 1417 N N . SER A 1 180 ? 9.316 0.966 2.419 1.00 92.88 180 SER A N 1
ATOM 1418 C CA . SER A 1 180 ? 10.328 1.986 2.154 1.00 92.88 180 SER A CA 1
ATOM 1419 C C . SER A 1 180 ? 10.040 3.206 3.010 1.00 92.88 180 SER A C 1
ATOM 1421 O O . SER A 1 180 ? 8.956 3.783 2.934 1.00 92.88 180 SER A O 1
ATOM 1423 N N . VAL A 1 181 ? 11.030 3.608 3.797 1.00 88.25 181 VAL A N 1
ATOM 1424 C CA . VAL A 1 181 ? 11.010 4.827 4.602 1.00 88.25 181 VAL A CA 1
ATOM 1425 C C . VAL A 1 181 ? 12.196 5.674 4.140 1.00 88.25 181 VAL A C 1
ATOM 1427 O O . VAL A 1 181 ? 13.299 5.132 4.025 1.00 88.25 181 VAL A O 1
ATOM 1430 N N . PRO A 1 182 ? 12.010 6.971 3.834 1.00 79.56 182 PRO A N 1
ATOM 1431 C CA . PRO A 1 182 ? 13.132 7.838 3.508 1.00 79.56 182 PRO A CA 1
ATOM 1432 C C . PRO A 1 182 ? 14.157 7.823 4.643 1.00 79.56 182 PRO A C 1
ATOM 1434 O O . PRO A 1 182 ? 13.785 7.843 5.814 1.00 79.56 182 PRO A O 1
ATOM 1437 N N . SER A 1 183 ? 15.448 7.849 4.318 1.00 64.94 183 SER A N 1
ATOM 1438 C CA . SER A 1 183 ? 16.473 8.143 5.318 1.00 64.94 183 SER A CA 1
ATOM 1439 C C . SER A 1 183 ? 16.295 9.597 5.760 1.00 64.94 183 SER A C 1
ATOM 1441 O O . SER A 1 183 ? 16.773 10.520 5.101 1.00 64.94 183 SER A O 1
ATOM 1443 N N . VAL A 1 184 ? 15.521 9.830 6.818 1.00 53.69 184 VAL A N 1
ATOM 1444 C CA . VAL A 1 184 ? 15.337 11.176 7.358 1.00 53.69 184 VAL A CA 1
ATOM 1445 C C . VAL A 1 184 ? 16.608 11.544 8.121 1.00 53.69 184 VAL A C 1
ATOM 1447 O O . VAL A 1 184 ? 17.002 10.852 9.060 1.00 53.69 184 VAL A O 1
ATOM 1450 N N . GLU A 1 185 ? 17.256 12.639 7.722 1.00 44.03 185 GLU A N 1
ATOM 1451 C CA . GLU A 1 185 ? 18.258 13.308 8.552 1.00 44.03 185 GLU A CA 1
ATOM 1452 C C . GLU A 1 185 ? 17.583 13.762 9.854 1.00 44.03 185 GLU A C 1
ATOM 1454 O O . GLU A 1 185 ? 16.855 14.752 9.895 1.00 44.03 185 GLU A O 1
ATOM 1459 N N . GLY A 1 186 ? 17.779 12.978 10.913 1.00 40.53 186 GLY A N 1
ATOM 1460 C CA . GLY A 1 186 ? 17.176 13.205 12.224 1.00 40.53 186 GLY A CA 1
ATOM 1461 C C . GLY A 1 186 ? 16.987 11.892 12.975 1.00 40.53 186 GLY A C 1
ATOM 1462 O O . GLY A 1 186 ? 15.925 11.292 12.895 1.00 40.53 186 GLY A O 1
ATOM 1463 N N . ASN A 1 187 ? 18.036 11.486 13.701 1.00 39.12 187 ASN A N 1
ATOM 1464 C CA . ASN A 1 187 ? 18.262 10.254 14.488 1.00 39.12 187 ASN A CA 1
ATOM 1465 C C . ASN A 1 187 ? 18.921 9.042 13.812 1.00 39.12 187 ASN A C 1
ATOM 1467 O O . ASN A 1 187 ? 19.437 8.190 14.534 1.00 39.12 187 ASN A O 1
ATOM 1471 N N . HIS A 1 188 ? 19.071 9.008 12.487 1.00 37.25 188 HIS A N 1
ATOM 1472 C CA . HIS A 1 188 ? 20.011 8.087 11.838 1.00 37.25 188 HIS A CA 1
ATOM 1473 C C . HIS A 1 188 ? 20.936 8.862 10.897 1.00 37.25 188 HIS A C 1
ATOM 1475 O O . HIS A 1 188 ? 20.520 9.397 9.875 1.00 37.25 188 HIS A O 1
ATOM 1481 N N . VAL A 1 189 ? 22.209 8.968 11.286 1.00 30.70 189 VAL A N 1
ATOM 1482 C CA . VAL A 1 189 ? 23.273 9.569 10.476 1.00 30.70 189 VAL A CA 1
ATOM 1483 C C . VAL A 1 189 ? 23.472 8.716 9.228 1.00 30.70 189 VAL A C 1
ATOM 1485 O O . VAL A 1 189 ? 24.093 7.663 9.316 1.00 30.70 189 VAL A O 1
ATOM 1488 N N . CYS A 1 190 ? 22.999 9.175 8.071 1.00 33.88 190 CYS A N 1
ATOM 1489 C CA . CYS A 1 190 ? 23.492 8.732 6.765 1.00 33.88 190 CYS A CA 1
ATOM 1490 C C . CYS A 1 190 ? 23.635 9.955 5.852 1.00 33.88 190 CYS A C 1
ATOM 1492 O O . CYS A 1 190 ? 22.889 10.151 4.900 1.00 33.88 190 CYS A O 1
ATOM 1494 N N . SER A 1 191 ? 24.595 10.816 6.183 1.00 32.78 191 SER A N 1
ATOM 1495 C CA . SER A 1 191 ? 25.045 11.905 5.324 1.00 32.78 191 SER A CA 1
ATOM 1496 C C . SER A 1 191 ? 25.852 11.333 4.160 1.00 32.78 191 SER A C 1
ATOM 1498 O O . SER A 1 191 ? 26.973 10.898 4.385 1.00 32.78 191 SER A O 1
ATOM 1500 N N . ASN A 1 192 ? 25.312 11.309 2.933 1.00 36.22 192 ASN A N 1
ATOM 1501 C CA . ASN A 1 192 ? 26.033 11.054 1.662 1.00 36.22 192 ASN A CA 1
ATOM 1502 C C . ASN A 1 192 ? 27.131 9.960 1.668 1.00 36.22 192 ASN A C 1
ATOM 1504 O O . ASN A 1 192 ? 28.067 9.972 0.870 1.00 36.22 192 ASN A O 1
ATOM 1508 N N . LYS A 1 193 ? 27.003 8.985 2.560 1.00 38.66 193 LYS A N 1
ATOM 1509 C CA . LYS A 1 193 ? 27.836 7.808 2.725 1.00 38.66 193 LYS A CA 1
ATOM 1510 C C . LYS A 1 193 ? 26.852 6.685 2.947 1.00 38.66 193 LYS A C 1
ATOM 1512 O O . LYS A 1 193 ? 25.974 6.798 3.800 1.00 38.66 193 LYS A O 1
ATOM 1517 N N . THR A 1 194 ? 27.005 5.659 2.122 1.00 41.88 194 THR A N 1
ATOM 1518 C CA . THR A 1 194 ? 26.405 4.332 2.211 1.00 41.88 194 THR A CA 1
ATOM 1519 C C . THR A 1 194 ? 25.878 4.046 3.617 1.00 41.88 194 THR A C 1
ATOM 1521 O O . THR A 1 194 ? 26.637 4.133 4.583 1.00 41.88 194 THR A O 1
ATOM 1524 N N . VAL A 1 195 ? 24.592 3.714 3.748 1.00 46.16 195 VAL A N 1
ATOM 1525 C CA . VAL A 1 195 ? 24.040 3.177 4.998 1.00 46.16 195 VAL A CA 1
ATOM 1526 C C . VAL A 1 195 ? 24.796 1.869 5.270 1.00 46.16 195 VAL A C 1
ATOM 1528 O O . VAL A 1 195 ? 24.496 0.841 4.670 1.00 46.16 195 VAL A O 1
ATOM 1531 N N . VAL A 1 196 ? 25.846 1.904 6.094 1.00 41.38 196 VAL A N 1
ATOM 1532 C CA . VAL A 1 196 ? 26.621 0.711 6.461 1.00 41.38 196 VAL A CA 1
ATOM 1533 C C . VAL A 1 196 ? 26.132 0.227 7.821 1.00 41.38 196 VAL A C 1
ATOM 1535 O O . VAL A 1 196 ? 26.273 0.929 8.819 1.00 41.38 196 VAL A O 1
ATOM 1538 N N . GLY A 1 197 ? 25.564 -0.978 7.864 1.00 47.31 197 GLY A N 1
ATOM 1539 C CA . GLY A 1 197 ? 25.155 -1.646 9.101 1.00 47.31 197 GLY A CA 1
ATOM 1540 C C . GLY A 1 197 ? 23.826 -2.401 8.976 1.00 47.31 197 GLY A C 1
ATOM 1541 O O . GLY A 1 197 ? 23.202 -2.366 7.918 1.00 47.31 197 GLY A O 1
ATOM 1542 N N . PRO A 1 198 ? 23.358 -3.070 10.047 1.00 55.31 198 PRO A N 1
ATOM 1543 C CA . PRO A 1 198 ? 22.111 -3.848 10.049 1.00 55.31 198 PRO A CA 1
ATOM 1544 C C . PRO A 1 198 ? 20.867 -3.046 9.630 1.00 55.31 198 PRO A C 1
ATOM 1546 O O . PRO A 1 198 ? 19.914 -3.618 9.108 1.00 55.31 198 PRO A O 1
ATOM 1549 N N . SER A 1 199 ? 20.894 -1.720 9.805 1.00 66.81 199 SER A N 1
ATOM 1550 C CA . SER A 1 199 ? 19.822 -0.801 9.410 1.00 66.81 199 SER A CA 1
ATOM 1551 C C . SER A 1 199 ? 19.595 -0.722 7.897 1.00 66.81 199 SER A C 1
ATOM 1553 O O . SER A 1 199 ? 18.488 -0.384 7.483 1.00 66.81 199 SER A O 1
ATOM 1555 N N . VAL A 1 200 ? 20.585 -1.071 7.062 1.00 75.44 200 VAL A N 1
ATOM 1556 C CA . VAL A 1 200 ? 20.425 -1.071 5.595 1.00 75.44 200 VAL A CA 1
ATOM 1557 C C . VAL A 1 200 ? 19.402 -2.109 5.132 1.00 75.44 200 VAL A C 1
ATOM 1559 O O . VAL A 1 200 ? 18.687 -1.889 4.164 1.00 75.44 200 VAL A O 1
ATOM 1562 N N . ASN A 1 201 ? 19.273 -3.215 5.869 1.00 88.25 201 ASN A N 1
ATOM 1563 C CA . ASN A 1 201 ? 18.351 -4.304 5.550 1.00 88.25 201 ASN A CA 1
ATOM 1564 C C . ASN A 1 201 ? 16.928 -4.041 6.070 1.00 88.25 201 ASN A C 1
ATOM 1566 O O . ASN A 1 201 ? 16.081 -4.929 6.001 1.00 88.25 201 ASN A O 1
ATOM 1570 N N . ARG A 1 202 ? 16.656 -2.855 6.633 1.00 90.62 202 ARG A N 1
ATOM 1571 C CA . ARG A 1 202 ? 15.343 -2.532 7.203 1.00 90.62 202 ARG A CA 1
ATOM 1572 C C . ARG A 1 202 ? 14.332 -2.106 6.145 1.00 90.62 202 ARG A C 1
ATOM 1574 O O . ARG A 1 202 ? 13.155 -2.403 6.296 1.00 90.62 202 ARG A O 1
ATOM 1581 N N . TRP A 1 203 ? 14.772 -1.437 5.083 1.00 92.62 203 TRP A N 1
ATOM 1582 C CA . TRP A 1 203 ? 13.872 -0.786 4.133 1.00 92.62 203 TRP A CA 1
ATOM 1583 C C . TRP A 1 203 ? 14.236 -1.081 2.675 1.00 92.62 203 TRP A C 1
ATOM 1585 O O . TRP A 1 203 ? 15.371 -1.431 2.349 1.00 92.62 203 TRP A O 1
ATOM 1595 N N . GLY A 1 204 ? 13.258 -0.904 1.788 1.00 94.00 204 GLY A N 1
ATOM 1596 C CA . GLY A 1 204 ? 13.430 -0.953 0.339 1.00 94.00 204 GLY A CA 1
ATOM 1597 C C . GLY A 1 204 ? 13.936 -2.296 -0.192 1.00 94.00 204 GLY A C 1
ATOM 1598 O O . GLY A 1 204 ? 13.750 -3.353 0.413 1.00 94.00 204 GLY A O 1
ATOM 1599 N N . HIS A 1 205 ? 14.596 -2.252 -1.351 1.00 93.31 205 HIS A N 1
ATOM 1600 C CA . HIS A 1 205 ? 15.108 -3.456 -2.015 1.00 93.31 205 HIS A CA 1
ATOM 1601 C C . HIS A 1 205 ? 16.212 -4.162 -1.210 1.00 93.31 205 HIS A C 1
ATOM 1603 O O . HIS A 1 205 ? 16.394 -5.368 -1.354 1.00 93.31 205 HIS A O 1
ATOM 1609 N N . MET A 1 206 ? 16.902 -3.456 -0.310 1.00 92.50 206 MET A N 1
ATOM 1610 C CA . MET A 1 206 ? 17.897 -4.058 0.580 1.00 92.50 206 MET A CA 1
ATOM 1611 C C . MET A 1 206 ? 17.260 -4.954 1.645 1.00 92.50 206 MET A C 1
ATOM 1613 O O . MET A 1 206 ? 17.802 -6.017 1.952 1.00 92.50 206 MET A O 1
ATOM 1617 N N . ARG A 1 207 ? 16.069 -4.600 2.148 1.00 94.25 207 ARG A N 1
ATOM 1618 C CA . ARG A 1 207 ? 15.269 -5.530 2.953 1.00 94.25 207 ARG A CA 1
ATOM 1619 C C . ARG A 1 207 ? 14.845 -6.744 2.143 1.00 94.25 207 ARG A C 1
ATOM 1621 O O . ARG A 1 207 ? 15.039 -7.863 2.601 1.00 94.25 207 ARG A O 1
ATOM 1628 N N . LEU A 1 208 ? 14.322 -6.541 0.935 1.00 94.44 208 LEU A N 1
ATOM 1629 C CA . LEU A 1 208 ? 13.929 -7.653 0.064 1.00 94.44 208 LEU A CA 1
ATOM 1630 C C . LEU A 1 208 ? 15.100 -8.618 -0.179 1.00 94.44 208 LEU A C 1
ATOM 1632 O O . LEU A 1 208 ? 14.955 -9.820 0.019 1.00 94.44 208 LEU A O 1
ATOM 1636 N N . ARG A 1 209 ? 16.289 -8.085 -0.475 1.00 91.81 209 ARG A N 1
ATOM 1637 C CA . ARG A 1 209 ? 17.532 -8.856 -0.578 1.00 91.81 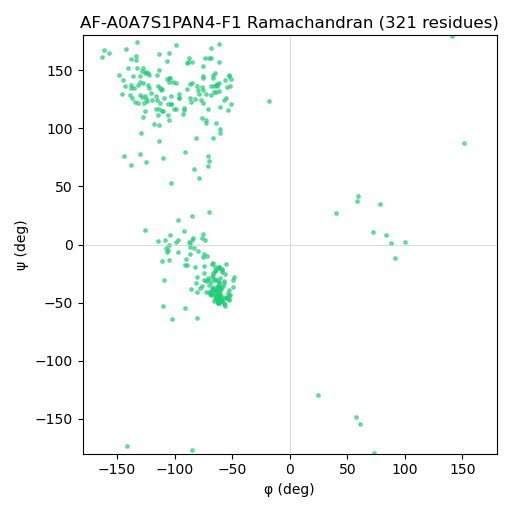209 ARG A CA 1
ATOM 1638 C C . ARG A 1 209 ? 17.823 -9.674 0.678 1.00 91.81 209 ARG A C 1
ATOM 1640 O O . ARG A 1 209 ? 18.212 -10.836 0.586 1.00 91.81 209 ARG A O 1
ATOM 1647 N N . HIS A 1 210 ? 17.686 -9.060 1.853 1.00 91.56 210 HIS A N 1
ATOM 1648 C CA . HIS A 1 210 ? 17.889 -9.740 3.127 1.00 91.56 210 HIS A CA 1
ATOM 1649 C C . HIS A 1 210 ? 16.895 -10.889 3.318 1.00 91.56 210 HIS A C 1
ATOM 1651 O O . HIS A 1 210 ? 17.315 -11.976 3.701 1.00 91.56 210 HIS A O 1
ATOM 1657 N N . LEU A 1 211 ? 15.616 -10.682 2.999 1.00 93.12 211 LEU A N 1
ATOM 1658 C CA . LEU A 1 211 ? 14.585 -11.713 3.112 1.00 93.12 211 LEU A CA 1
ATOM 1659 C C . LEU A 1 211 ? 14.835 -12.887 2.160 1.00 93.12 211 LEU A C 1
ATOM 1661 O O . LEU A 1 211 ? 14.821 -14.034 2.599 1.00 93.12 211 LEU A O 1
ATOM 1665 N N . LEU A 1 212 ? 15.136 -12.610 0.887 1.00 90.75 212 LEU A N 1
ATOM 1666 C CA . LEU A 1 212 ? 15.366 -13.641 -0.131 1.00 90.75 212 LEU A CA 1
ATOM 1667 C C . LEU A 1 212 ? 16.563 -14.546 0.197 1.00 90.75 212 LEU A C 1
ATOM 1669 O O . LEU A 1 212 ? 16.514 -15.745 -0.050 1.00 90.75 212 LEU A O 1
ATOM 1673 N N . ARG A 1 213 ? 17.606 -14.013 0.848 1.00 89.25 213 ARG A N 1
ATOM 1674 C CA . ARG A 1 213 ? 18.754 -14.810 1.324 1.00 89.25 213 ARG A CA 1
ATOM 1675 C C . ARG A 1 213 ? 18.407 -15.862 2.378 1.00 89.25 213 ARG A C 1
ATOM 1677 O O . ARG A 1 213 ? 19.194 -16.778 2.582 1.00 89.25 213 ARG A O 1
ATOM 1684 N N . HIS A 1 214 ? 17.281 -15.708 3.068 1.00 88.56 214 HIS A N 1
ATOM 1685 C CA . HIS A 1 214 ? 16.810 -16.664 4.071 1.00 88.56 214 HIS A CA 1
ATOM 1686 C C . HIS A 1 214 ? 15.744 -17.614 3.514 1.00 88.56 214 HIS A C 1
ATOM 1688 O O . HIS A 1 214 ? 15.229 -18.448 4.255 1.00 88.56 214 HIS A O 1
ATOM 1694 N N . GLN A 1 215 ? 15.409 -17.497 2.226 1.00 86.00 215 GLN A N 1
ATOM 1695 C CA . GLN A 1 215 ? 14.522 -18.428 1.540 1.00 86.00 215 GLN A CA 1
ATOM 1696 C C . GLN A 1 215 ? 15.320 -19.591 0.952 1.00 86.00 215 GLN A C 1
ATOM 1698 O O . GLN A 1 215 ? 16.520 -19.479 0.696 1.00 86.00 215 GLN A O 1
ATOM 1703 N N . ALA A 1 216 ? 14.642 -20.718 0.735 1.00 84.50 216 ALA A N 1
ATOM 1704 C CA . ALA A 1 216 ? 15.241 -21.838 0.025 1.00 84.50 216 ALA A CA 1
ATOM 1705 C C . ALA A 1 216 ? 15.557 -21.435 -1.423 1.00 84.50 216 ALA A C 1
ATOM 1707 O O . ALA A 1 216 ? 14.738 -20.805 -2.095 1.00 84.50 216 ALA A O 1
ATOM 1708 N N . ASP A 1 217 ? 16.735 -21.825 -1.904 1.00 79.12 217 ASP A N 1
ATOM 1709 C CA . ASP A 1 217 ? 17.157 -21.515 -3.265 1.00 79.12 217 ASP A CA 1
ATOM 1710 C C . ASP A 1 217 ? 16.235 -22.199 -4.290 1.00 79.12 217 ASP A C 1
ATOM 1712 O O . ASP A 1 217 ? 15.994 -23.410 -4.189 1.00 79.12 217 ASP A O 1
ATOM 1716 N N . PRO A 1 218 ? 15.732 -21.467 -5.301 1.00 74.94 218 PRO A N 1
ATOM 1717 C CA . PRO A 1 218 ? 14.978 -22.088 -6.376 1.00 74.94 218 PRO A CA 1
ATOM 1718 C C . PRO A 1 218 ? 15.895 -23.011 -7.189 1.00 74.94 218 PRO A C 1
ATOM 1720 O O . PRO A 1 218 ? 17.025 -22.655 -7.537 1.00 74.94 218 PRO A O 1
ATOM 1723 N N . GLN A 1 219 ? 15.400 -24.204 -7.531 1.00 78.25 219 GLN A N 1
ATOM 1724 C CA . GLN A 1 219 ? 16.089 -25.077 -8.484 1.00 78.25 219 GLN A CA 1
ATOM 1725 C C . GLN A 1 219 ? 16.146 -24.388 -9.848 1.00 78.25 219 GLN A C 1
ATOM 1727 O O . GLN A 1 219 ? 15.150 -23.820 -10.280 1.00 78.25 219 GLN A O 1
ATOM 1732 N N . ASN A 1 220 ? 17.287 -24.473 -10.535 1.00 77.88 220 ASN A N 1
ATOM 1733 C CA . ASN A 1 220 ? 17.496 -23.899 -11.870 1.00 77.88 220 ASN A CA 1
ATOM 1734 C C . ASN A 1 220 ? 17.285 -22.379 -11.941 1.00 77.88 220 ASN A C 1
ATOM 1736 O O . ASN A 1 220 ? 16.735 -21.861 -12.903 1.00 77.88 220 ASN A O 1
ATOM 1740 N N . MET A 1 221 ? 17.762 -21.644 -10.936 1.00 73.25 221 MET A N 1
ATOM 1741 C CA . MET A 1 221 ? 17.675 -20.179 -10.871 1.00 73.25 221 MET A CA 1
ATOM 1742 C C . MET A 1 221 ? 18.126 -19.442 -12.156 1.00 73.25 221 MET A C 1
ATOM 1744 O O . MET A 1 221 ? 17.620 -18.364 -12.447 1.00 73.25 221 MET A O 1
ATOM 1748 N N . ALA A 1 222 ? 19.039 -20.025 -12.941 1.00 73.31 222 ALA A N 1
ATOM 1749 C CA . ALA A 1 222 ? 19.487 -19.480 -14.227 1.00 73.31 222 ALA A CA 1
ATOM 1750 C C . ALA A 1 222 ? 18.387 -19.425 -15.310 1.00 73.31 222 ALA A C 1
ATOM 1752 O O . ALA A 1 222 ? 18.526 -18.666 -16.266 1.00 73.31 222 ALA A O 1
ATOM 1753 N N . ASP A 1 223 ? 17.304 -20.190 -15.152 1.00 80.19 223 ASP A N 1
ATOM 1754 C CA . ASP A 1 223 ? 16.165 -20.220 -16.078 1.00 80.19 223 ASP A CA 1
ATOM 1755 C C . ASP A 1 223 ? 15.121 -19.133 -15.759 1.00 80.19 223 ASP A C 1
ATOM 1757 O O . ASP A 1 223 ? 14.165 -18.935 -16.512 1.00 80.19 223 ASP A O 1
ATOM 1761 N N . PHE A 1 224 ? 15.270 -18.430 -14.632 1.00 81.81 224 PHE A N 1
ATOM 1762 C CA . PHE A 1 224 ? 14.305 -17.432 -14.185 1.00 81.81 224 PHE A CA 1
ATOM 1763 C C . PHE A 1 224 ? 14.558 -16.070 -14.822 1.00 81.81 224 PHE A C 1
ATOM 1765 O O . PHE A 1 224 ? 15.659 -15.730 -15.248 1.00 81.81 224 PHE A O 1
ATOM 1772 N N . SER A 1 225 ? 13.501 -15.264 -14.853 1.00 86.25 225 SER A N 1
ATOM 1773 C CA . SER A 1 225 ? 13.551 -13.859 -15.245 1.00 86.25 225 SER A CA 1
ATOM 1774 C C . SER A 1 225 ? 13.005 -12.998 -14.114 1.00 86.25 225 SER A C 1
ATOM 1776 O O . SER A 1 225 ? 12.071 -13.396 -13.416 1.00 86.25 225 SER A O 1
ATOM 1778 N N . VAL A 1 226 ? 13.538 -11.790 -13.967 1.00 89.44 226 VAL A N 1
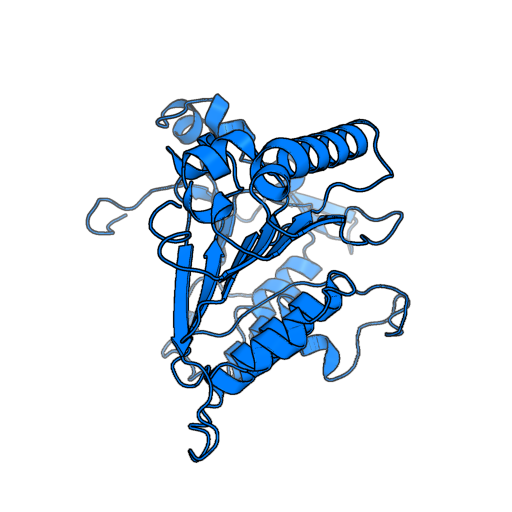ATOM 1779 C CA . VAL A 1 226 ? 12.936 -10.776 -13.099 1.00 89.44 226 VAL A CA 1
ATOM 1780 C C . VAL A 1 226 ? 11.815 -10.076 -13.859 1.00 89.44 226 VAL A C 1
ATOM 1782 O O . VAL A 1 226 ? 12.045 -9.523 -14.929 1.00 89.44 226 VAL A O 1
ATOM 1785 N N . VAL A 1 227 ? 10.607 -10.047 -13.300 1.00 92.69 227 VAL A N 1
ATOM 1786 C CA . VAL A 1 227 ? 9.473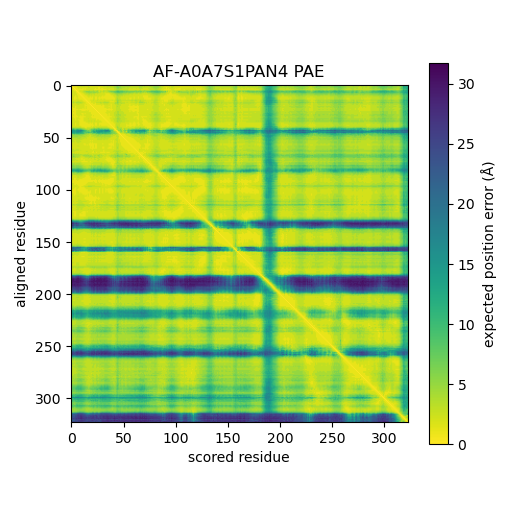 -9.327 -13.896 1.00 92.69 227 VAL A CA 1
ATOM 1787 C C . VAL A 1 227 ? 9.085 -8.154 -13.003 1.00 92.69 227 VAL A C 1
ATOM 1789 O O . VAL A 1 227 ? 8.646 -8.331 -11.870 1.00 92.69 227 VAL A O 1
ATOM 1792 N N . CYS A 1 228 ? 9.223 -6.946 -13.537 1.00 94.06 228 CYS A N 1
ATOM 1793 C CA . CYS A 1 228 ? 8.839 -5.696 -12.900 1.00 94.06 228 CYS A CA 1
ATOM 1794 C C . CYS A 1 228 ? 7.553 -5.176 -13.545 1.00 94.06 228 CYS A C 1
ATOM 1796 O O . CYS A 1 228 ? 7.570 -4.671 -14.665 1.00 94.06 228 CYS A O 1
ATOM 1798 N N . GLN A 1 229 ? 6.432 -5.265 -12.837 1.00 94.50 229 GLN A N 1
ATOM 1799 C CA . GLN A 1 229 ? 5.171 -4.655 -13.256 1.00 94.50 229 GLN A CA 1
ATOM 1800 C C . GLN A 1 229 ? 4.937 -3.382 -12.447 1.00 94.50 229 GLN A C 1
ATOM 1802 O O . GLN A 1 229 ? 4.880 -3.423 -11.221 1.00 94.50 229 GLN A O 1
ATOM 1807 N N . VAL A 1 230 ? 4.811 -2.244 -13.130 1.00 94.44 230 VAL A N 1
ATOM 1808 C CA . VAL A 1 230 ? 4.649 -0.936 -12.479 1.00 94.44 230 VAL A CA 1
ATOM 1809 C C . VAL A 1 230 ? 3.594 -0.087 -13.185 1.00 94.44 230 VAL A C 1
ATOM 1811 O O . VAL A 1 230 ? 3.265 -0.315 -14.344 1.00 94.44 230 VAL A O 1
ATOM 1814 N N . SER A 1 231 ? 3.062 0.917 -12.488 1.00 93.31 231 SER A N 1
ATOM 1815 C CA . SER A 1 231 ? 2.214 1.971 -13.070 1.00 93.31 231 SER A CA 1
ATOM 1816 C C . SER A 1 231 ? 2.944 3.313 -13.200 1.00 93.31 231 SER A C 1
ATOM 1818 O O . SER A 1 231 ? 2.408 4.269 -13.752 1.00 93.31 231 SER A O 1
ATOM 1820 N N . SER A 1 232 ? 4.179 3.405 -12.708 1.00 93.38 232 SER A N 1
ATOM 1821 C CA . SER A 1 232 ? 5.021 4.597 -12.773 1.00 93.38 232 SER A CA 1
ATOM 1822 C C . SER A 1 232 ? 6.478 4.182 -12.861 1.00 93.38 232 SER A C 1
ATOM 1824 O O . SER A 1 232 ? 6.871 3.204 -12.227 1.00 93.38 232 SER A O 1
ATOM 1826 N N . ILE A 1 233 ? 7.287 4.957 -13.579 1.00 92.38 233 ILE A N 1
ATOM 1827 C CA . ILE A 1 233 ? 8.735 4.750 -13.627 1.00 92.38 233 ILE A CA 1
ATOM 1828 C C . ILE A 1 233 ? 9.464 6.084 -13.484 1.00 92.38 233 ILE A C 1
ATOM 1830 O O . ILE A 1 233 ? 9.050 7.092 -14.056 1.00 92.38 233 ILE A O 1
ATOM 1834 N N . GLY A 1 234 ? 10.492 6.097 -12.637 1.00 90.56 234 GLY A N 1
ATOM 1835 C CA . GLY A 1 234 ? 11.396 7.234 -12.493 1.00 90.56 234 GLY A CA 1
ATOM 1836 C C . GLY A 1 234 ? 12.515 7.186 -13.529 1.00 90.56 234 GLY A C 1
ATOM 1837 O O . GLY A 1 234 ? 12.559 6.293 -14.370 1.00 90.56 234 GLY A O 1
ATOM 1838 N N . SER A 1 235 ? 13.442 8.136 -13.450 1.00 89.94 235 SER A N 1
ATOM 1839 C CA . SER A 1 235 ? 14.686 8.065 -14.219 1.00 89.94 235 SER A CA 1
ATOM 1840 C C . SER A 1 235 ? 15.481 6.822 -13.822 1.00 89.94 235 SER A C 1
ATOM 1842 O O . SER A 1 235 ? 15.660 6.561 -12.632 1.00 89.94 235 SER A O 1
ATOM 1844 N N . LEU A 1 236 ? 15.949 6.073 -14.817 1.00 91.12 236 LEU A N 1
ATOM 1845 C CA . LEU A 1 236 ? 16.739 4.867 -14.619 1.00 91.12 236 LEU A CA 1
ATOM 1846 C C . LEU A 1 236 ? 18.221 5.157 -14.840 1.00 91.12 236 LEU A C 1
ATOM 1848 O O . LEU A 1 236 ? 18.588 5.839 -15.797 1.00 91.12 236 LEU A O 1
ATOM 1852 N N . ASP A 1 237 ? 19.071 4.580 -13.998 1.00 91.69 237 ASP A N 1
ATOM 1853 C CA . ASP A 1 237 ? 20.515 4.569 -14.206 1.00 91.69 237 ASP A CA 1
ATOM 1854 C C . ASP A 1 237 ? 21.070 3.144 -14.166 1.00 91.69 237 ASP A C 1
ATOM 1856 O O . ASP A 1 237 ? 20.510 2.276 -13.495 1.00 91.69 237 ASP A O 1
ATOM 1860 N N . ALA A 1 238 ? 22.121 2.890 -14.948 1.00 90.50 238 ALA A N 1
ATOM 1861 C CA . ALA A 1 238 ? 22.666 1.548 -15.138 1.00 90.50 238 ALA A CA 1
ATOM 1862 C C . ALA A 1 238 ? 23.132 0.914 -13.817 1.00 90.50 238 ALA A C 1
ATOM 1864 O O . ALA A 1 238 ? 22.774 -0.233 -13.546 1.00 90.50 238 ALA A O 1
ATOM 1865 N N . ASP A 1 239 ? 23.842 1.681 -12.982 1.00 90.06 239 ASP A N 1
ATOM 1866 C CA . ASP A 1 239 ? 24.339 1.223 -11.679 1.00 90.06 239 ASP A CA 1
ATOM 1867 C C . ASP A 1 239 ? 23.177 0.844 -10.748 1.00 90.06 239 ASP A C 1
ATOM 1869 O O . ASP A 1 239 ? 23.197 -0.203 -10.100 1.00 90.06 239 ASP A O 1
ATOM 1873 N N . TRP A 1 240 ? 22.125 1.669 -10.710 1.00 90.25 240 TRP A N 1
ATOM 1874 C CA . TRP A 1 240 ? 20.940 1.408 -9.898 1.00 90.25 240 TRP A CA 1
ATOM 1875 C C . TRP A 1 240 ? 20.155 0.187 -10.384 1.00 90.25 240 TRP A C 1
ATOM 1877 O O . TRP A 1 240 ? 19.701 -0.607 -9.561 1.00 90.25 240 TRP A O 1
ATOM 1887 N N . ILE A 1 241 ? 20.002 0.000 -11.703 1.00 90.69 241 ILE A N 1
ATOM 1888 C CA . ILE A 1 241 ? 19.370 -1.208 -12.255 1.00 90.69 241 ILE A CA 1
ATOM 1889 C C . ILE A 1 241 ? 20.164 -2.446 -11.832 1.00 90.69 241 ILE A C 1
ATOM 1891 O O . ILE A 1 241 ? 19.565 -3.414 -11.368 1.00 90.69 241 ILE A O 1
ATOM 1895 N N . GLU A 1 242 ? 21.493 -2.423 -11.961 1.00 89.06 242 GLU A N 1
ATOM 1896 C CA . GLU A 1 242 ? 22.347 -3.542 -11.556 1.00 89.06 242 GLU A CA 1
ATOM 1897 C C . GLU A 1 242 ? 22.198 -3.849 -10.056 1.00 89.06 242 GLU A C 1
ATOM 1899 O O . GLU A 1 242 ? 21.976 -5.003 -9.676 1.00 89.06 242 GLU A O 1
ATOM 1904 N N . GLU A 1 243 ? 22.235 -2.825 -9.199 1.00 90.06 243 GLU A N 1
ATOM 1905 C CA . GLU A 1 243 ? 22.044 -2.964 -7.751 1.00 90.06 243 GLU A CA 1
ATOM 1906 C C . GLU A 1 243 ? 20.660 -3.540 -7.401 1.00 90.06 243 GLU A C 1
ATOM 1908 O O . GLU A 1 243 ? 20.531 -4.458 -6.574 1.00 90.06 243 GLU A O 1
ATOM 1913 N N . PHE A 1 244 ? 19.614 -3.014 -8.040 1.00 91.62 244 PHE A N 1
ATOM 1914 C CA . PHE A 1 244 ? 18.236 -3.429 -7.820 1.00 91.62 244 PHE A CA 1
ATOM 1915 C C . PHE A 1 244 ? 18.011 -4.875 -8.274 1.00 91.62 244 PHE A C 1
ATOM 1917 O O . PHE A 1 244 ? 17.510 -5.690 -7.497 1.00 91.62 244 PHE A O 1
ATOM 1924 N N . LEU A 1 245 ? 18.454 -5.242 -9.480 1.00 90.12 245 LEU A N 1
ATOM 1925 C CA . LEU A 1 245 ? 18.350 -6.611 -9.992 1.00 90.12 245 LEU A CA 1
ATOM 1926 C C . LEU A 1 245 ? 19.169 -7.598 -9.156 1.00 90.12 245 LEU A C 1
ATOM 1928 O O . LEU A 1 245 ? 18.671 -8.678 -8.841 1.00 90.12 245 LEU A O 1
ATOM 1932 N N . SER A 1 246 ? 20.373 -7.223 -8.711 1.00 88.06 246 SER A N 1
ATOM 1933 C CA . SER A 1 246 ? 21.182 -8.055 -7.806 1.00 88.06 246 SER A CA 1
ATOM 1934 C C . SER A 1 246 ? 20.479 -8.307 -6.465 1.00 88.06 246 SER A C 1
ATOM 1936 O O . SER A 1 246 ? 20.617 -9.372 -5.855 1.00 88.06 246 SER A O 1
ATOM 1938 N N . SER A 1 247 ? 19.678 -7.344 -6.004 1.00 90.50 247 SER A N 1
ATOM 1939 C CA . SER A 1 247 ? 18.866 -7.491 -4.794 1.00 90.50 247 SER A CA 1
ATOM 1940 C C . SER A 1 247 ? 17.713 -8.478 -4.982 1.00 90.50 247 SER A C 1
ATOM 1942 O O . SER A 1 247 ? 17.466 -9.285 -4.088 1.00 90.50 247 SER A O 1
ATOM 1944 N N . LEU A 1 248 ? 17.043 -8.438 -6.139 1.00 89.31 248 LEU A N 1
ATOM 1945 C CA . LEU A 1 248 ? 15.947 -9.349 -6.501 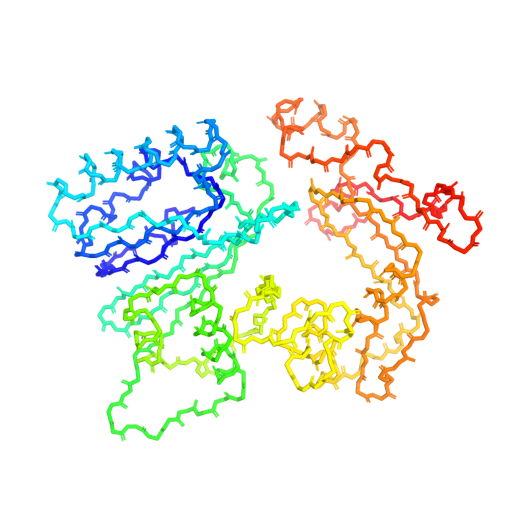1.00 89.31 248 LEU A CA 1
ATOM 1946 C C . LEU A 1 248 ? 16.425 -10.772 -6.788 1.00 89.31 248 LEU A C 1
ATOM 1948 O O . LEU A 1 248 ? 15.701 -11.734 -6.556 1.00 89.31 248 LEU A O 1
ATOM 1952 N N . CYS A 1 249 ? 17.659 -10.899 -7.259 1.00 85.75 249 CYS A N 1
ATOM 1953 C CA . CYS A 1 249 ? 18.310 -12.165 -7.541 1.00 85.75 249 CYS A CA 1
ATOM 1954 C C . CYS A 1 249 ? 19.307 -12.486 -6.430 1.00 85.75 249 CYS A C 1
ATOM 1956 O O . CYS A 1 249 ? 20.482 -12.652 -6.701 1.00 85.75 249 CYS A O 1
ATOM 1958 N N . SER A 1 250 ? 18.913 -12.480 -5.161 1.00 85.00 250 SER A N 1
ATOM 1959 C CA . SER A 1 250 ? 19.794 -12.917 -4.070 1.00 85.00 250 SER A CA 1
ATOM 1960 C C . SER A 1 250 ? 19.214 -14.171 -3.432 1.00 85.00 250 SER A C 1
ATOM 1962 O O . SER A 1 250 ? 18.018 -14.217 -3.178 1.00 85.00 250 SER A O 1
ATOM 1964 N N . SER A 1 251 ? 20.053 -15.165 -3.144 1.00 84.62 251 SER A N 1
ATOM 1965 C CA . SER A 1 251 ? 19.643 -16.411 -2.481 1.00 84.62 251 SER A CA 1
ATOM 1966 C C . SER A 1 251 ? 20.597 -16.776 -1.340 1.00 84.62 251 SER A C 1
ATOM 1968 O O . SER A 1 251 ? 21.616 -16.102 -1.136 1.00 84.62 251 SER A O 1
ATOM 1970 N N . GLY A 1 252 ? 20.268 -17.819 -0.574 1.00 82.12 252 GLY A N 1
ATOM 1971 C CA . GLY A 1 252 ? 21.099 -18.289 0.534 1.00 82.12 252 GLY A CA 1
ATOM 1972 C C . GLY A 1 252 ? 22.451 -18.822 0.058 1.00 82.12 252 GLY A C 1
ATOM 1973 O O . GLY A 1 252 ? 23.487 -18.447 0.612 1.00 82.12 252 GLY A O 1
ATOM 1974 N N . SER A 1 253 ? 22.470 -19.627 -1.011 1.00 77.56 253 SER A N 1
ATOM 1975 C CA . SER A 1 253 ? 23.725 -20.157 -1.584 1.00 77.56 253 SER A CA 1
ATOM 1976 C C . SER A 1 253 ? 24.422 -19.165 -2.515 1.00 77.56 253 SER A C 1
ATOM 1978 O O . SER A 1 253 ? 25.624 -19.282 -2.760 1.00 77.56 253 SER A O 1
ATOM 1980 N N . HIS A 1 254 ? 23.694 -18.167 -3.022 1.00 73.12 254 HIS A N 1
ATOM 1981 C CA . HIS A 1 254 ? 24.207 -17.178 -3.963 1.00 73.12 254 HIS A CA 1
ATOM 1982 C C . HIS A 1 254 ? 23.862 -15.748 -3.504 1.00 73.12 254 HIS A C 1
ATOM 1984 O O . HIS A 1 254 ? 22.964 -15.093 -4.038 1.00 73.12 254 HIS A O 1
ATOM 1990 N N . PRO A 1 255 ? 24.605 -15.200 -2.523 1.00 67.50 255 PRO A N 1
ATOM 1991 C CA . PRO A 1 255 ? 24.313 -13.885 -1.943 1.00 67.50 255 PRO A CA 1
ATOM 1992 C C . PRO A 1 255 ? 24.633 -12.700 -2.875 1.00 67.50 255 PRO A C 1
ATOM 1994 O O . PRO A 1 255 ? 24.321 -11.547 -2.539 1.00 67.50 255 PRO A O 1
ATOM 1997 N N . GLN A 1 256 ? 25.313 -12.967 -3.992 1.00 64.50 256 GLN A N 1
ATOM 1998 C CA . GLN A 1 256 ? 25.745 -12.007 -5.006 1.00 64.50 256 GLN A CA 1
ATOM 1999 C C . GLN A 1 256 ? 25.648 -12.661 -6.389 1.00 64.50 256 GLN A C 1
ATOM 2001 O O . GLN A 1 256 ? 26.652 -13.094 -6.954 1.00 64.50 256 GLN A O 1
ATOM 2006 N N . ILE A 1 257 ? 24.436 -12.786 -6.922 1.00 63.78 257 ILE A N 1
ATOM 2007 C CA . ILE A 1 257 ? 24.266 -13.209 -8.313 1.00 63.78 257 ILE A CA 1
ATOM 2008 C C . ILE A 1 257 ? 24.535 -11.982 -9.183 1.00 63.78 257 ILE A C 1
ATOM 2010 O O . ILE A 1 257 ? 24.020 -10.892 -8.911 1.00 63.78 257 ILE A O 1
ATOM 2014 N N . LYS A 1 258 ? 25.408 -12.141 -10.184 1.00 61.34 258 LYS A N 1
ATOM 2015 C CA . LYS A 1 258 ? 25.641 -11.105 -11.195 1.00 61.34 258 LYS A CA 1
ATOM 2016 C C . LYS A 1 258 ? 24.345 -10.886 -11.972 1.00 61.34 258 LYS A C 1
ATOM 2018 O O . LYS A 1 258 ? 23.686 -11.858 -12.330 1.00 61.34 258 LYS A O 1
ATOM 2023 N N . ALA A 1 259 ? 24.001 -9.626 -12.226 1.00 59.97 259 ALA A N 1
ATOM 2024 C CA . ALA A 1 259 ? 22.738 -9.187 -12.825 1.00 59.97 259 ALA A CA 1
ATOM 2025 C C . ALA A 1 259 ? 22.571 -9.548 -14.321 1.00 59.97 259 ALA A C 1
ATOM 2027 O O . ALA A 1 259 ? 21.836 -8.875 -15.036 1.00 59.97 259 ALA A O 1
ATOM 2028 N N . ASP A 1 260 ? 23.203 -10.626 -14.793 1.00 68.75 260 ASP A N 1
ATOM 2029 C CA . ASP A 1 260 ? 23.029 -11.155 -16.153 1.00 68.75 260 ASP A CA 1
ATOM 2030 C C . ASP A 1 260 ? 21.694 -11.917 -16.313 1.00 68.75 260 ASP A C 1
ATOM 2032 O O . ASP A 1 260 ? 21.433 -12.524 -17.352 1.00 68.75 260 ASP A O 1
ATOM 2036 N N . ILE A 1 261 ? 20.836 -11.899 -15.285 1.00 74.88 261 ILE A N 1
ATOM 2037 C CA . ILE A 1 261 ? 19.498 -12.489 -15.324 1.00 74.88 261 ILE A CA 1
ATOM 2038 C C . ILE A 1 261 ? 18.588 -11.618 -16.203 1.00 74.88 261 ILE A C 1
ATOM 2040 O O . ILE A 1 261 ? 18.504 -10.404 -15.981 1.00 74.88 261 ILE A O 1
ATOM 2044 N N . PRO A 1 262 ? 17.872 -12.211 -17.180 1.00 85.19 262 PRO A N 1
ATOM 2045 C CA . PRO A 1 262 ? 16.911 -11.480 -17.991 1.00 85.19 262 PRO A CA 1
ATOM 2046 C C . PRO A 1 262 ? 15.880 -10.770 -17.117 1.00 85.19 262 PRO A C 1
ATOM 2048 O O . PRO A 1 262 ? 15.325 -11.358 -16.187 1.00 85.19 262 PRO A O 1
ATOM 2051 N N . TRP A 1 263 ? 15.582 -9.516 -17.440 1.00 89.00 263 TRP A N 1
ATOM 2052 C CA . TRP A 1 263 ? 14.554 -8.753 -16.748 1.00 89.00 263 TRP A CA 1
ATOM 2053 C C . TRP A 1 263 ? 13.559 -8.146 -17.729 1.00 89.00 263 TRP A C 1
ATOM 2055 O O . TRP A 1 263 ? 13.886 -7.832 -18.874 1.00 89.00 263 TRP A O 1
ATOM 2065 N N . GLN A 1 264 ? 12.326 -8.005 -17.261 1.00 91.94 264 GLN A N 1
ATOM 2066 C CA . GLN A 1 264 ? 11.181 -7.555 -18.034 1.00 91.94 264 GLN A CA 1
ATOM 2067 C C . GLN A 1 264 ? 10.470 -6.436 -17.281 1.00 91.94 264 GLN A C 1
ATOM 2069 O O . GLN A 1 264 ? 10.298 -6.496 -16.065 1.00 91.94 264 GLN A O 1
ATOM 2074 N N . LEU A 1 265 ? 10.027 -5.426 -18.013 1.00 92.50 265 LEU A N 1
ATOM 2075 C CA . LEU A 1 265 ? 9.225 -4.313 -17.545 1.00 92.50 265 LEU A CA 1
ATOM 2076 C C . LEU A 1 265 ? 7.855 -4.389 -18.213 1.00 92.50 265 LEU A C 1
ATOM 2078 O O . LEU A 1 265 ? 7.725 -4.181 -19.420 1.00 92.50 265 LEU A O 1
ATOM 2082 N N . VAL A 1 266 ? 6.833 -4.687 -17.418 1.00 94.50 266 VAL A N 1
ATOM 2083 C CA . VAL A 1 266 ? 5.452 -4.807 -17.885 1.00 94.50 266 VAL A CA 1
ATOM 2084 C C . VAL A 1 266 ? 4.758 -3.458 -17.750 1.00 94.50 266 VAL A C 1
ATOM 2086 O O . VAL A 1 266 ? 4.551 -2.962 -16.638 1.00 94.50 266 VAL A O 1
ATOM 2089 N N . LEU A 1 267 ? 4.377 -2.884 -18.891 1.00 93.12 267 LEU A N 1
ATOM 2090 C CA . LEU A 1 267 ? 3.659 -1.618 -18.998 1.00 93.12 267 LEU A CA 1
ATOM 2091 C C . LEU A 1 267 ? 2.521 -1.734 -20.022 1.00 93.12 267 LEU A C 1
ATOM 2093 O O . LEU A 1 267 ? 2.670 -2.408 -21.043 1.00 93.12 267 LEU A O 1
ATOM 2097 N N . PRO A 1 268 ? 1.387 -1.056 -19.792 1.00 93.12 268 PRO A N 1
ATOM 2098 C CA . PRO A 1 268 ? 0.331 -0.991 -20.787 1.00 93.12 268 PRO A CA 1
ATOM 2099 C C . PRO A 1 268 ? 0.784 -0.170 -21.995 1.00 93.12 268 PRO A C 1
ATOM 2101 O O . PRO A 1 268 ? 1.365 0.910 -21.871 1.00 93.12 268 PRO A O 1
ATOM 2104 N N . THR A 1 269 ? 0.483 -0.678 -23.183 1.00 92.00 269 THR A N 1
ATOM 2105 C CA . THR A 1 269 ? 0.681 0.043 -24.440 1.00 92.00 269 THR A CA 1
ATOM 2106 C C . THR A 1 269 ? -0.361 1.143 -24.615 1.00 92.00 269 THR A C 1
ATOM 2108 O O . THR A 1 269 ? -1.452 1.101 -24.046 1.00 92.00 269 THR A O 1
ATOM 2111 N N . GLU A 1 270 ? -0.066 2.104 -25.490 1.00 92.88 270 GLU A N 1
ATOM 2112 C CA . GLU A 1 270 ? -1.026 3.134 -25.895 1.00 92.88 270 GLU A CA 1
ATOM 2113 C C . GLU A 1 270 ? -2.354 2.524 -26.381 1.00 92.88 270 GLU A C 1
ATOM 2115 O O . GLU A 1 270 ? -3.437 2.975 -26.003 1.00 92.88 270 GLU A O 1
ATOM 2120 N N . HIS A 1 271 ? -2.274 1.458 -27.186 1.00 92.88 271 HIS A N 1
ATOM 2121 C CA . HIS A 1 271 ? -3.451 0.750 -27.674 1.00 92.88 271 HIS A CA 1
ATOM 2122 C C . HIS A 1 271 ? -4.264 0.149 -26.523 1.00 92.88 271 HIS A C 1
ATOM 2124 O O . HIS A 1 271 ? -5.470 0.363 -26.483 1.00 92.88 271 HIS A O 1
ATOM 2130 N N . GLU A 1 272 ? -3.615 -0.541 -25.580 1.00 93.56 272 GLU A N 1
ATOM 2131 C CA . GLU A 1 272 ? -4.276 -1.150 -24.416 1.00 93.56 272 GLU A CA 1
ATOM 2132 C C . GLU A 1 272 ? -4.954 -0.117 -23.522 1.00 93.56 272 GLU A C 1
ATOM 2134 O O . GLU A 1 272 ? -6.080 -0.342 -23.088 1.00 93.56 272 GLU A O 1
ATOM 2139 N N . VAL A 1 273 ? -4.322 1.038 -23.288 1.00 94.44 273 VAL A N 1
ATOM 2140 C CA . VAL A 1 273 ? -4.964 2.138 -22.556 1.00 94.44 273 VAL A CA 1
ATOM 2141 C C . VAL A 1 273 ? -6.195 2.624 -23.318 1.00 94.44 273 VAL A C 1
ATOM 2143 O O . VAL A 1 273 ? -7.286 2.696 -22.749 1.00 94.44 273 VAL A O 1
ATOM 2146 N N . ARG A 1 274 ? -6.049 2.902 -24.619 1.00 95.38 274 ARG A N 1
ATOM 2147 C CA . ARG A 1 274 ? -7.130 3.404 -25.476 1.00 95.38 274 ARG A CA 1
ATOM 2148 C C . ARG A 1 274 ? -8.325 2.452 -25.542 1.00 95.38 274 ARG A C 1
ATOM 2150 O O . ARG A 1 274 ? -9.455 2.929 -25.606 1.00 95.38 274 ARG A O 1
ATOM 2157 N N . THR A 1 275 ? -8.090 1.140 -25.543 1.00 93.69 275 THR A N 1
ATOM 2158 C CA . THR A 1 275 ? -9.137 0.108 -25.638 1.00 93.69 275 THR A CA 1
ATOM 2159 C C . THR A 1 275 ? -9.558 -0.476 -24.287 1.00 93.69 275 THR A C 1
ATOM 2161 O O . THR A 1 275 ? -10.361 -1.405 -24.259 1.00 93.69 275 THR A O 1
ATOM 2164 N N . SER A 1 276 ? -9.028 0.032 -23.171 1.00 93.44 276 SER A N 1
ATOM 2165 C CA . SER A 1 276 ? -9.430 -0.388 -21.824 1.00 93.44 276 SER A CA 1
ATOM 2166 C C . SER A 1 276 ? -10.861 0.052 -21.476 1.00 93.44 276 SER A C 1
ATOM 2168 O O . SER A 1 276 ? -11.452 0.902 -22.145 1.00 93.44 276 SER A O 1
ATOM 2170 N N . LEU A 1 277 ? -11.405 -0.465 -20.367 1.00 93.69 277 LEU A N 1
ATOM 2171 C CA . LEU A 1 277 ? -12.740 -0.101 -19.860 1.00 93.69 277 LEU A CA 1
ATOM 2172 C C . LEU A 1 277 ? -12.897 1.386 -19.496 1.00 93.69 277 LEU A C 1
ATOM 2174 O O . LEU A 1 277 ? -14.031 1.865 -19.366 1.00 93.69 277 LEU A O 1
ATOM 2178 N N . GLU A 1 278 ? -11.784 2.083 -19.267 1.00 94.44 278 GLU A N 1
ATOM 2179 C CA . GLU A 1 278 ? -11.740 3.513 -18.947 1.00 94.44 278 GLU A CA 1
ATOM 2180 C C . GLU A 1 278 ? -11.278 4.365 -20.135 1.00 94.44 278 GLU A C 1
ATOM 2182 O O . GLU A 1 278 ? -11.432 5.584 -20.094 1.00 94.44 278 GLU A O 1
ATOM 2187 N N . GLY A 1 279 ? -10.723 3.754 -21.188 1.00 94.50 279 GLY A N 1
ATOM 2188 C CA . GLY A 1 279 ? -10.082 4.459 -22.295 1.00 94.50 279 GLY A CA 1
ATOM 2189 C C . GLY A 1 279 ? -8.929 5.360 -21.832 1.00 94.50 279 GLY A C 1
ATOM 2190 O O . GLY A 1 279 ? -8.266 5.106 -20.825 1.00 94.50 279 GLY A O 1
ATOM 2191 N N . TRP A 1 280 ? -8.708 6.466 -22.547 1.00 95.50 280 TRP A N 1
ATOM 2192 C CA . TRP A 1 280 ? -7.663 7.447 -22.224 1.00 95.50 280 TRP A CA 1
ATOM 2193 C C . TRP A 1 280 ? -7.667 7.988 -20.786 1.00 95.50 280 TRP A C 1
ATOM 2195 O O . TRP A 1 280 ? -6.575 8.138 -20.234 1.00 95.50 280 TRP A O 1
ATOM 2205 N N . PRO A 1 281 ? -8.823 8.255 -20.143 1.00 93.88 281 PRO A N 1
ATOM 2206 C CA . PRO A 1 281 ? -8.872 8.581 -18.717 1.00 93.88 281 PRO A CA 1
ATOM 2207 C C . PRO A 1 281 ? -8.096 7.613 -17.811 1.00 93.88 281 PRO A C 1
ATOM 2209 O O . PRO A 1 281 ? -7.436 8.065 -16.870 1.00 93.88 281 PRO A O 1
ATOM 2212 N N . GLY A 1 282 ? -8.090 6.311 -18.126 1.00 90.62 282 GLY A N 1
ATOM 2213 C CA . GLY A 1 282 ? -7.324 5.298 -17.391 1.00 90.62 282 GLY A CA 1
ATOM 2214 C C . GLY A 1 282 ? -5.811 5.555 -17.407 1.00 90.62 282 GLY A C 1
ATOM 2215 O O . GLY A 1 282 ? -5.121 5.276 -16.426 1.00 90.62 282 GLY A O 1
ATOM 2216 N N . GLY A 1 283 ? -5.311 6.199 -18.469 1.00 92.06 283 GLY A N 1
ATOM 2217 C CA . GLY A 1 283 ? -3.921 6.636 -18.623 1.00 92.06 283 GLY A CA 1
ATOM 2218 C C . GLY A 1 283 ? -3.456 7.645 -17.571 1.00 92.06 283 GLY A C 1
ATOM 2219 O O . GLY A 1 283 ? -2.262 7.781 -17.328 1.00 92.06 283 GLY A O 1
ATOM 2220 N N . SER A 1 284 ? -4.376 8.333 -16.890 1.00 90.38 284 SER A N 1
ATOM 2221 C CA . SER A 1 284 ? -4.020 9.310 -15.857 1.00 90.38 284 SER A CA 1
ATOM 2222 C C . SER A 1 284 ? -3.368 8.679 -14.618 1.00 90.38 284 SER A C 1
ATOM 2224 O O . SER A 1 284 ? -2.575 9.363 -13.963 1.00 90.38 284 SER A O 1
ATOM 2226 N N . SER A 1 285 ? -3.612 7.393 -14.345 1.00 90.50 285 SER A N 1
ATOM 2227 C CA . SER A 1 285 ? -2.953 6.626 -13.275 1.00 90.50 285 SER A CA 1
ATOM 2228 C C . SER A 1 285 ? -1.622 5.993 -13.717 1.00 90.50 285 SER A C 1
ATOM 2230 O O . SER A 1 285 ? -0.947 5.382 -12.893 1.00 90.50 285 SER A O 1
ATOM 2232 N N . ILE A 1 286 ? -1.220 6.156 -14.987 1.00 92.81 286 ILE A N 1
ATOM 2233 C CA . ILE A 1 286 ? 0.038 5.633 -15.537 1.00 92.81 286 ILE A CA 1
ATOM 2234 C C . ILE A 1 286 ? 1.021 6.795 -15.724 1.00 92.81 286 ILE A C 1
ATOM 2236 O O . ILE A 1 286 ? 0.810 7.691 -16.542 1.00 92.81 286 ILE A O 1
ATOM 2240 N N . LYS A 1 287 ? 2.092 6.823 -14.927 1.00 91.81 287 LYS A N 1
ATOM 2241 C CA . LYS A 1 287 ? 3.077 7.918 -14.881 1.00 91.81 287 LYS A CA 1
ATOM 2242 C C . LYS A 1 287 ? 4.416 7.471 -15.459 1.00 91.81 287 LYS A C 1
ATOM 2244 O O . LYS A 1 287 ? 5.377 7.224 -14.735 1.00 91.81 287 LYS A O 1
ATOM 2249 N N . VAL A 1 288 ? 4.455 7.362 -16.782 1.00 90.38 288 VAL A N 1
ATOM 2250 C CA . VAL A 1 288 ? 5.652 6.996 -17.546 1.00 90.38 288 VAL A CA 1
ATOM 2251 C C . VAL A 1 288 ? 5.896 8.069 -18.599 1.00 90.38 288 VAL A C 1
ATOM 2253 O O . VAL A 1 288 ? 5.069 8.257 -19.490 1.00 90.38 288 VAL A O 1
ATOM 2256 N N . ALA A 1 289 ? 7.005 8.795 -18.475 1.00 87.75 289 ALA A N 1
ATOM 2257 C CA . ALA A 1 289 ? 7.468 9.708 -19.514 1.00 87.75 289 ALA A CA 1
ATOM 2258 C C . ALA A 1 289 ? 8.376 8.955 -20.496 1.00 87.75 289 ALA A C 1
ATOM 2260 O O . ALA A 1 289 ? 8.972 7.937 -20.136 1.00 87.75 289 ALA A O 1
ATOM 2261 N N . ARG A 1 290 ? 8.491 9.446 -21.734 1.00 85.62 290 ARG A N 1
ATOM 2262 C CA . ARG A 1 290 ? 9.321 8.802 -22.764 1.00 85.62 290 ARG A CA 1
ATOM 2263 C C . ARG A 1 290 ? 10.786 8.745 -22.333 1.00 85.62 290 ARG A C 1
ATOM 2265 O O . ARG A 1 290 ? 11.442 7.731 -22.526 1.00 85.62 290 ARG A O 1
ATOM 2272 N N . GLU A 1 291 ? 11.250 9.812 -21.703 1.00 86.12 291 GLU A N 1
ATOM 2273 C CA . GLU A 1 291 ? 12.610 9.986 -21.197 1.00 86.12 291 GLU A CA 1
ATOM 2274 C C . GLU A 1 291 ? 12.899 9.028 -20.029 1.00 86.12 291 GLU A C 1
ATOM 2276 O O . GLU A 1 291 ? 14.026 8.597 -19.824 1.00 86.12 291 GLU A O 1
ATOM 2281 N N . SER A 1 292 ? 11.868 8.624 -19.276 1.00 87.00 292 SER A N 1
ATOM 2282 C CA . SER A 1 292 ? 12.000 7.642 -18.189 1.00 87.00 292 SER A CA 1
ATOM 2283 C C . SER A 1 292 ? 12.173 6.202 -18.690 1.00 87.00 292 SER A C 1
ATOM 2285 O O . SER A 1 292 ? 12.447 5.309 -17.894 1.00 87.00 292 SER A O 1
ATOM 2287 N N . LEU A 1 293 ? 12.020 5.964 -19.998 1.00 89.56 293 LEU A N 1
ATOM 2288 C CA . LEU A 1 293 ? 12.304 4.685 -20.660 1.00 89.56 293 LEU A CA 1
ATOM 2289 C C . LEU A 1 293 ? 13.698 4.666 -21.307 1.00 89.56 293 LEU A C 1
ATOM 2291 O O . LEU A 1 293 ? 13.959 3.872 -22.209 1.00 89.56 293 LEU A O 1
ATOM 2295 N N . GLN A 1 294 ? 14.594 5.536 -20.850 1.00 92.44 294 GLN A N 1
ATOM 2296 C CA . GLN A 1 294 ? 16.005 5.532 -21.208 1.00 92.44 294 GLN A CA 1
ATOM 2297 C C . GLN A 1 294 ? 16.834 5.234 -19.957 1.00 92.44 294 GLN A C 1
ATOM 2299 O O . GLN A 1 294 ? 16.464 5.601 -18.840 1.00 92.44 294 GLN A O 1
ATOM 2304 N N . ILE A 1 295 ? 17.945 4.530 -20.146 1.00 92.62 295 ILE A N 1
ATOM 2305 C CA . ILE A 1 295 ? 18.901 4.197 -19.093 1.00 92.62 295 ILE A CA 1
ATOM 2306 C C . ILE A 1 295 ? 20.064 5.170 -19.212 1.00 92.62 295 ILE A C 1
ATOM 2308 O O . ILE A 1 295 ? 20.776 5.156 -20.218 1.00 92.62 295 ILE A O 1
ATOM 2312 N N . ALA A 1 296 ? 20.265 5.981 -18.179 1.00 93.06 296 ALA A N 1
ATOM 2313 C CA . ALA A 1 296 ? 21.442 6.823 -18.064 1.00 93.06 296 ALA A CA 1
ATOM 2314 C C . ALA A 1 296 ? 22.662 5.987 -17.649 1.00 93.06 296 ALA A C 1
ATOM 2316 O O . ALA A 1 296 ? 22.588 5.173 -16.723 1.00 93.06 296 ALA A O 1
ATOM 2317 N N . ASP A 1 297 ? 23.797 6.224 -18.296 1.00 89.75 297 ASP A N 1
ATOM 2318 C CA . ASP A 1 297 ? 25.098 5.716 -17.875 1.00 89.75 297 ASP A CA 1
ATOM 2319 C C . ASP A 1 297 ? 25.950 6.892 -17.378 1.00 89.75 297 ASP A C 1
ATOM 2321 O O . ASP A 1 297 ? 26.272 7.838 -18.102 1.00 89.75 297 ASP A O 1
ATOM 2325 N N . LYS A 1 298 ? 26.267 6.873 -16.080 1.00 86.50 298 LYS A N 1
ATOM 2326 C CA . LYS A 1 298 ? 26.998 7.965 -15.424 1.00 86.50 298 LYS A CA 1
ATOM 2327 C C . LYS A 1 298 ? 28.481 7.961 -15.796 1.00 86.50 298 LYS A C 1
ATOM 2329 O O . LYS A 1 298 ? 29.112 9.016 -15.700 1.00 86.50 298 LYS A O 1
ATOM 2334 N N . ALA A 1 299 ? 29.037 6.814 -16.195 1.00 85.62 299 ALA A N 1
ATOM 2335 C CA . ALA A 1 299 ? 30.456 6.670 -16.491 1.00 85.62 299 ALA A CA 1
ATOM 2336 C C . ALA A 1 299 ? 30.823 7.353 -17.813 1.00 85.62 299 ALA A C 1
ATOM 2338 O O . ALA A 1 299 ? 31.842 8.044 -17.883 1.00 85.62 299 ALA A O 1
ATOM 2339 N N . ASP A 1 300 ? 29.976 7.219 -18.835 1.00 89.50 300 ASP A N 1
ATOM 2340 C CA . ASP A 1 300 ? 30.192 7.825 -20.153 1.00 89.50 300 ASP A CA 1
ATOM 2341 C C . ASP A 1 300 ? 29.266 9.019 -20.461 1.00 89.50 300 ASP A C 1
ATOM 2343 O O . ASP A 1 300 ? 29.455 9.694 -21.475 1.00 89.50 300 ASP A O 1
ATOM 2347 N N . LYS A 1 301 ? 28.337 9.350 -19.549 1.00 88.56 301 LYS A N 1
ATOM 2348 C CA . LYS A 1 301 ? 27.344 10.433 -19.679 1.00 88.56 301 LYS A CA 1
ATOM 2349 C C . LYS A 1 301 ? 26.439 10.260 -20.900 1.00 88.56 301 LYS A C 1
ATOM 2351 O O . LYS A 1 301 ? 26.090 11.246 -21.555 1.00 88.56 301 LYS A O 1
ATOM 2356 N N . SER A 1 302 ? 26.078 9.021 -21.206 1.00 91.56 302 SER A N 1
ATOM 2357 C CA . SER A 1 302 ? 25.154 8.685 -22.282 1.00 91.56 302 SER A CA 1
ATOM 2358 C C . SER A 1 302 ? 23.775 8.281 -21.758 1.00 91.56 302 SER A C 1
ATOM 2360 O O . SER A 1 302 ? 23.577 7.989 -20.577 1.00 91.56 302 SER A O 1
ATOM 2362 N N . GLU A 1 303 ? 22.809 8.267 -22.671 1.00 91.44 303 GLU A N 1
ATOM 2363 C CA . GLU A 1 303 ? 21.504 7.650 -22.472 1.00 91.44 303 GLU A CA 1
ATOM 2364 C C . GLU A 1 303 ? 21.307 6.608 -23.566 1.00 91.44 303 GLU A C 1
ATOM 2366 O O . GLU A 1 303 ? 21.573 6.861 -24.745 1.00 91.44 303 GLU A O 1
ATOM 2371 N N . ARG A 1 304 ? 20.833 5.429 -23.176 1.00 92.38 304 ARG A N 1
ATOM 2372 C CA . ARG A 1 304 ? 20.525 4.336 -24.097 1.00 92.38 304 ARG A CA 1
ATOM 2373 C C . ARG A 1 304 ? 19.091 3.878 -23.910 1.00 92.38 304 ARG A C 1
ATOM 2375 O O . ARG A 1 304 ? 18.558 3.923 -22.803 1.00 92.38 304 ARG A O 1
ATOM 2382 N N . ASP A 1 305 ? 18.478 3.411 -24.988 1.00 92.00 305 ASP A N 1
ATOM 2383 C CA . ASP A 1 305 ? 17.163 2.786 -24.906 1.00 92.00 305 ASP A CA 1
ATOM 2384 C C . ASP A 1 305 ? 17.212 1.537 -24.012 1.00 92.00 305 ASP A C 1
ATOM 2386 O O . ASP A 1 305 ? 18.266 0.913 -23.826 1.00 92.00 305 ASP A O 1
ATOM 2390 N N . LEU A 1 306 ? 16.052 1.150 -23.474 1.00 90.00 306 LEU A N 1
ATOM 2391 C CA . LEU A 1 306 ? 15.909 -0.138 -22.798 1.00 90.00 306 LEU A CA 1
ATOM 2392 C C . LEU A 1 306 ? 16.405 -1.288 -23.699 1.00 90.00 306 LEU A C 1
ATOM 2394 O O . LEU A 1 306 ? 16.204 -1.242 -24.919 1.00 90.00 306 LEU A O 1
ATOM 2398 N N . PRO A 1 307 ? 16.997 -2.354 -23.123 1.00 88.44 307 PRO A N 1
ATOM 2399 C CA . PRO A 1 307 ? 17.405 -3.525 -23.887 1.00 88.44 307 PRO A CA 1
ATOM 2400 C C . PRO A 1 307 ? 16.260 -4.058 -24.751 1.00 88.44 307 PRO A C 1
ATOM 2402 O O . PRO A 1 307 ? 15.094 -4.072 -24.342 1.00 88.44 307 PRO A O 1
ATOM 2405 N N . ARG A 1 308 ? 16.584 -4.526 -25.961 1.00 86.81 308 ARG A N 1
ATOM 2406 C CA . ARG A 1 308 ? 15.579 -5.104 -26.858 1.00 86.81 308 ARG A CA 1
ATOM 2407 C C . ARG A 1 308 ? 14.878 -6.271 -26.155 1.00 86.81 308 ARG A C 1
ATOM 2409 O O . ARG A 1 308 ? 15.534 -7.220 -25.745 1.00 86.81 308 ARG A O 1
ATOM 2416 N N . GLY A 1 309 ? 13.551 -6.206 -26.072 1.00 85.50 309 GLY A N 1
ATOM 2417 C CA . GLY A 1 309 ? 12.739 -7.217 -25.389 1.00 85.50 309 GLY A CA 1
ATOM 2418 C C . GLY A 1 309 ? 12.533 -6.971 -23.894 1.00 85.50 309 GLY A C 1
ATOM 2419 O O . GLY A 1 309 ? 11.849 -7.762 -23.271 1.00 85.50 309 GLY A O 1
ATOM 2420 N N . ALA A 1 310 ? 13.053 -5.882 -23.316 1.00 88.31 310 ALA A N 1
ATOM 2421 C CA . ALA A 1 310 ? 12.777 -5.550 -21.918 1.00 88.31 310 ALA A CA 1
ATOM 2422 C C . ALA A 1 310 ? 11.326 -5.087 -21.698 1.00 88.31 310 ALA A C 1
ATOM 2424 O O . ALA A 1 310 ? 10.781 -5.302 -20.626 1.00 88.31 310 ALA A O 1
ATOM 2425 N N . LEU A 1 311 ? 10.679 -4.456 -22.685 1.00 91.31 311 LEU A N 1
ATOM 2426 C CA . LEU A 1 311 ? 9.289 -4.000 -22.563 1.00 91.31 311 LEU A CA 1
ATOM 2427 C C . LEU A 1 311 ? 8.295 -5.102 -22.929 1.00 91.31 311 LEU A C 1
ATOM 2429 O O . LEU A 1 311 ? 8.317 -5.626 -24.043 1.00 91.31 311 LEU A O 1
ATOM 2433 N N . HIS A 1 312 ? 7.374 -5.374 -22.008 1.00 92.00 312 HIS A N 1
ATOM 2434 C CA . HIS A 1 312 ? 6.298 -6.345 -22.160 1.00 92.00 312 HIS A CA 1
ATOM 2435 C C . HIS A 1 312 ? 4.930 -5.682 -21.985 1.00 92.00 312 HIS A C 1
ATOM 2437 O O . HIS A 1 312 ? 4.760 -4.737 -21.213 1.00 92.00 312 HIS A O 1
ATOM 2443 N N . ARG A 1 313 ? 3.951 -6.189 -22.736 1.00 90.44 313 ARG A N 1
ATOM 2444 C CA . ARG A 1 313 ? 2.581 -5.670 -22.786 1.00 90.44 313 ARG A CA 1
ATOM 2445 C C . ARG A 1 313 ? 1.786 -6.043 -21.536 1.00 90.44 313 ARG A C 1
ATOM 2447 O O . ARG A 1 313 ? 2.045 -7.073 -20.918 1.00 90.44 313 ARG A O 1
ATOM 2454 N N . TRP A 1 314 ? 0.780 -5.241 -21.202 1.00 88.19 314 TRP A N 1
ATOM 2455 C CA . TRP A 1 314 ? -0.139 -5.544 -20.107 1.00 88.19 314 TRP A CA 1
ATOM 2456 C C . TRP A 1 314 ? -1.206 -6.562 -20.540 1.00 88.19 314 TRP A C 1
ATOM 2458 O O . TRP A 1 314 ? -1.860 -6.372 -21.563 1.00 88.19 314 TRP A O 1
ATOM 2468 N N . GLY A 1 315 ? -1.447 -7.595 -19.724 1.00 70.25 315 GLY A N 1
ATOM 2469 C CA . GLY A 1 315 ? -2.604 -8.485 -19.891 1.00 70.25 315 GLY A CA 1
ATOM 2470 C C . GLY A 1 315 ? -2.470 -9.539 -20.993 1.00 70.25 315 GLY A C 1
ATOM 2471 O O . GLY A 1 315 ? -3.462 -9.880 -21.625 1.00 70.25 315 GLY A O 1
ATOM 2472 N N . THR A 1 316 ? -1.269 -10.072 -21.227 1.00 61.09 316 THR A N 1
ATOM 2473 C CA . THR A 1 316 ? -1.039 -11.144 -22.215 1.00 61.09 316 THR A CA 1
ATOM 2474 C C . THR A 1 316 ? -1.541 -12.517 -21.780 1.00 61.09 316 THR A C 1
ATOM 2476 O O . THR A 1 316 ? -1.304 -13.470 -22.495 1.00 61.09 316 THR A O 1
ATOM 2479 N N . HIS A 1 317 ? -2.203 -12.652 -20.634 1.00 52.31 317 HIS A N 1
ATOM 2480 C CA . HIS A 1 317 ? -2.750 -13.931 -20.201 1.00 52.31 317 HIS A CA 1
ATOM 2481 C C . HIS A 1 317 ? -4.226 -14.021 -20.590 1.00 52.31 317 HIS A C 1
ATOM 2483 O O . HIS A 1 317 ? -5.012 -13.139 -20.232 1.00 52.31 317 HIS A O 1
ATOM 2489 N N . ASP A 1 318 ? -4.611 -15.081 -21.304 1.00 46.66 318 ASP A N 1
ATOM 2490 C CA . ASP A 1 318 ? -6.016 -15.487 -21.335 1.00 46.66 318 ASP A CA 1
ATOM 2491 C C . ASP A 1 318 ? -6.499 -15.860 -19.916 1.00 46.66 318 ASP A C 1
ATOM 2493 O O . ASP A 1 318 ? -5.723 -15.908 -18.958 1.00 46.66 318 ASP A O 1
ATOM 2497 N N . VAL A 1 319 ? -7.801 -16.104 -19.754 1.00 39.91 319 VAL A N 1
ATOM 2498 C CA . VAL A 1 319 ? -8.402 -16.500 -18.462 1.00 39.91 319 VAL A CA 1
ATOM 2499 C C . VAL A 1 319 ? -7.756 -17.750 -17.842 1.00 39.91 319 VAL A C 1
ATOM 2501 O O . VAL A 1 319 ? -7.898 -17.955 -16.639 1.00 39.91 319 VAL A O 1
ATOM 2504 N N . ASP A 1 320 ? -7.008 -18.530 -18.629 1.00 38.91 320 ASP A N 1
ATOM 2505 C CA . ASP A 1 320 ? -6.298 -19.744 -18.226 1.00 38.91 320 ASP A CA 1
ATOM 2506 C C . ASP A 1 320 ? -4.773 -19.535 -18.074 1.00 38.91 320 ASP A C 1
ATOM 2508 O O . ASP A 1 320 ? -4.027 -20.496 -17.867 1.00 38.91 320 ASP A O 1
ATOM 2512 N N . GLY A 1 321 ? -4.279 -18.294 -18.156 1.00 35.41 321 GLY A N 1
ATOM 2513 C CA . GLY A 1 321 ? -2.875 -17.964 -17.918 1.00 35.41 321 GLY A CA 1
ATOM 2514 C C . GLY A 1 321 ? -1.935 -18.159 -19.113 1.00 35.41 321 GLY A C 1
ATOM 2515 O O . GLY A 1 321 ? -0.720 -18.036 -18.935 1.00 35.41 321 GLY A O 1
ATOM 2516 N N . ARG A 1 322 ? -2.426 -18.446 -20.324 1.00 37.41 322 ARG A N 1
ATOM 2517 C CA . ARG A 1 322 ? -1.567 -18.657 -21.506 1.00 37.41 322 ARG A CA 1
ATOM 2518 C C . ARG A 1 322 ? 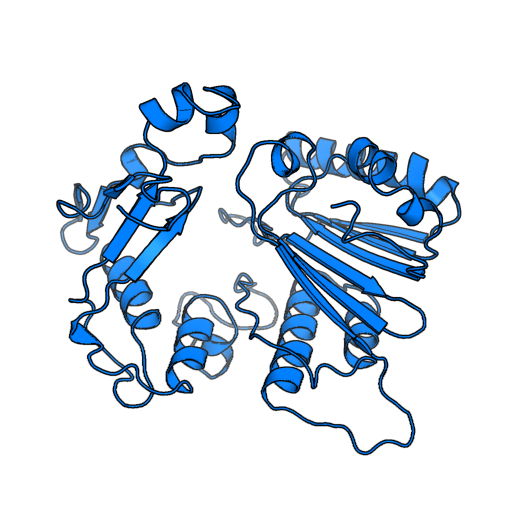-1.250 -17.338 -22.208 1.00 37.41 322 ARG A C 1
ATOM 2520 O O . ARG A 1 322 ? -2.133 -16.491 -22.331 1.00 37.41 322 ARG A O 1
ATOM 2527 N N . GLN A 1 323 ? 0.013 -17.193 -22.626 1.00 47.53 323 GLN A N 1
ATOM 2528 C CA . GLN A 1 323 ? 0.493 -16.097 -23.480 1.00 47.53 323 GLN A CA 1
ATOM 2529 C C . GLN A 1 323 ? 0.158 -16.318 -24.953 1.00 47.53 323 GLN A C 1
ATOM 2531 O O . GLN A 1 323 ? 0.200 -17.492 -25.387 1.00 47.53 323 GLN A O 1
#

pLDDT: mean 86.52, std 15.15, range [30.7, 98.69]